Protein AF-N9EPC0-F1 (afdb_monomer)

Foldseek 3Di:
DVVVVVVVVLVVVCVVPVVPAVVLVVVQVVCVVVVNDAQCSLQVVLVVLQSVLVVCCPPVVDLLSSLVSLVSSLVSQLVSLVHPPHVLADLQAQLNCLSLLSNVDPVSLLSLLPRLGDHDHPRDDDDGPVVLLLPDDQPGSNVNSNLVSCLSVVVVVSNVNSVVSNVVPPVDHDVVSVLSNQLSVCLVVVPPVSLVVSLVVCVPPVNVVVCVVVPVDQDDDPDGSDPSVSSVSSD

Solvent-accessible surface area (backbone atoms only — not comparable to full-atom values): 12813 Å² total; per-residue (Å²): 111,70,71,60,55,54,49,54,54,49,53,56,49,48,66,65,43,65,78,41,47,67,54,48,54,48,50,52,53,53,20,57,77,67,75,58,72,47,4,46,61,32,34,60,48,17,56,48,29,44,52,51,10,51,46,33,32,76,76,66,68,29,61,68,54,20,21,52,22,19,43,54,17,40,52,29,34,60,57,6,37,77,32,72,72,16,44,30,68,51,65,40,40,56,68,73,47,38,45,28,56,64,25,74,38,69,70,52,39,52,49,62,38,64,62,85,64,84,50,38,80,89,77,55,90,76,81,54,79,83,51,46,42,78,58,50,44,98,89,44,50,42,30,51,22,50,35,50,22,22,58,71,65,67,36,60,68,62,27,51,53,38,50,51,52,36,63,73,64,35,96,70,73,55,69,71,56,51,51,52,52,52,41,53,52,21,51,75,69,68,34,61,68,57,38,51,54,51,38,58,50,51,67,34,71,72,50,34,65,68,47,48,81,80,37,102,52,87,54,83,75,99,54,47,73,38,69,59,50,46,50,63,73,73,101

Sequence (235 aa):
MMKYNLLNQFQSLEIFYEDGDKNKVNLITERLKKNQQQGAVYESLATYCIYNGFKSYIFEQNVKQLKQWFYVSSLLRVESARYPGGFSYTMSTPDEFIFPILSDSEEVIKKFANLDTVHLLWGDYEPSYEEAKFKPSKDDPRYRTHAMQAVLRHDWEDYQRIKDIANQKINKLREVVEFEFGVYDAIYHKDKDKIIDIIQTLLKPKVHKAYNKDFGEEFSGEIWSHHPVMFTKLA

Mean predicted aligned error: 9.1 Å

pLDDT: mean 75.25, std 16.08, range [37.22, 95.62]

Structure (mmCIF, N/CA/C/O backbone):
data_AF-N9EPC0-F1
#
_entry.id   AF-N9EPC0-F1
#
loop_
_atom_site.group_PDB
_atom_site.id
_atom_site.type_symbol
_atom_site.label_atom_id
_atom_site.label_alt_id
_atom_site.label_comp_id
_atom_site.label_asym_id
_atom_site.label_entity_id
_atom_site.label_seq_id
_atom_site.pdbx_PDB_ins_code
_atom_site.Cartn_x
_atom_site.Cartn_y
_atom_site.Cartn_z
_atom_site.occupancy
_atom_site.B_iso_or_equiv
_atom_site.auth_seq_id
_atom_site.auth_comp_id
_atom_site.auth_asym_id
_atom_site.auth_atom_id
_atom_site.pdbx_PDB_model_num
ATOM 1 N N . MET A 1 1 ? -10.859 -7.818 27.323 1.00 37.59 1 MET A N 1
ATOM 2 C CA . MET A 1 1 ? -9.386 -7.741 27.460 1.00 37.59 1 MET A CA 1
ATOM 3 C C . MET A 1 1 ? -8.701 -7.124 26.239 1.00 37.59 1 MET A C 1
ATOM 5 O O . MET A 1 1 ? -7.974 -6.166 26.433 1.00 37.59 1 MET A O 1
ATOM 9 N N . MET A 1 2 ? -8.971 -7.568 25.002 1.00 38.62 2 MET A N 1
ATOM 10 C CA . MET A 1 2 ? -8.326 -7.037 23.778 1.00 38.62 2 MET A CA 1
ATOM 11 C C . MET A 1 2 ? -8.569 -5.530 23.532 1.00 38.62 2 MET A C 1
ATOM 13 O O . MET A 1 2 ? -7.621 -4.790 23.297 1.00 38.62 2 MET A O 1
ATOM 17 N N . LYS A 1 3 ? -9.812 -5.051 23.718 1.00 40.44 3 LYS A N 1
ATOM 18 C CA . LYS A 1 3 ? -10.164 -3.616 23.642 1.00 40.44 3 LYS A CA 1
ATOM 19 C C . LYS A 1 3 ? -9.366 -2.729 24.608 1.00 40.44 3 LYS A C 1
ATOM 21 O O . LYS A 1 3 ? -9.020 -1.619 24.242 1.00 40.44 3 LYS A O 1
ATOM 26 N N . TYR A 1 4 ? -9.067 -3.216 25.816 1.00 38.97 4 TYR A N 1
ATOM 27 C CA . TYR A 1 4 ? -8.332 -2.450 26.834 1.00 38.97 4 TYR A CA 1
ATOM 28 C C . TYR A 1 4 ? -6.848 -2.291 26.481 1.00 38.97 4 TYR A C 1
ATOM 30 O O . TYR A 1 4 ? -6.263 -1.252 26.758 1.00 38.97 4 TYR A O 1
ATOM 38 N N . ASN A 1 5 ? -6.247 -3.302 25.847 1.00 55.59 5 ASN A N 1
ATOM 39 C CA . ASN A 1 5 ? -4.845 -3.245 25.437 1.00 55.59 5 ASN A CA 1
ATOM 40 C C . ASN A 1 5 ? -4.660 -2.321 24.222 1.00 55.59 5 ASN A C 1
ATOM 42 O O . ASN A 1 5 ? -3.784 -1.463 24.227 1.00 55.59 5 ASN A O 1
ATOM 46 N N . LEU A 1 6 ? -5.567 -2.423 23.241 1.00 50.44 6 LEU A N 1
ATOM 47 C CA . LEU A 1 6 ? -5.591 -1.533 22.079 1.00 50.44 6 LEU A CA 1
ATOM 48 C C . LEU A 1 6 ? -5.809 -0.071 22.505 1.00 50.44 6 LEU A C 1
ATOM 50 O O . LEU A 1 6 ? -5.104 0.821 22.054 1.00 50.44 6 LEU A O 1
ATOM 54 N N . LEU A 1 7 ? -6.745 0.169 23.431 1.00 52.84 7 LEU A N 1
ATOM 55 C CA . LEU A 1 7 ? -7.038 1.503 23.959 1.00 52.84 7 LEU A CA 1
ATOM 56 C C . LEU A 1 7 ? -5.814 2.139 24.636 1.00 52.84 7 LEU A C 1
ATOM 58 O O . LEU A 1 7 ? -5.501 3.290 24.356 1.00 52.84 7 LEU A O 1
ATOM 62 N N . ASN A 1 8 ? -5.095 1.383 25.471 1.00 56.50 8 ASN A N 1
ATOM 63 C CA . ASN A 1 8 ? -3.884 1.870 26.134 1.00 56.50 8 ASN A CA 1
ATOM 64 C C . ASN A 1 8 ? -2.751 2.157 25.133 1.00 56.50 8 ASN A C 1
ATOM 66 O O . ASN A 1 8 ? -2.028 3.140 25.289 1.00 56.50 8 ASN A O 1
ATOM 70 N N . GLN A 1 9 ? -2.612 1.333 24.089 1.00 56.81 9 GLN A N 1
ATOM 71 C CA . GLN A 1 9 ? -1.663 1.582 23.000 1.00 56.81 9 GLN A CA 1
ATOM 72 C C . GLN A 1 9 ? -2.014 2.877 22.256 1.00 56.81 9 GLN A C 1
ATOM 74 O O . GLN A 1 9 ? -1.150 3.739 22.105 1.00 56.81 9 GLN A O 1
ATOM 79 N N . PHE A 1 10 ? -3.283 3.078 21.886 1.00 57.59 10 PHE A N 1
ATOM 80 C CA . PHE A 1 10 ? -3.735 4.305 21.225 1.00 57.59 10 PHE A CA 1
ATOM 81 C C . PHE A 1 10 ? -3.555 5.551 22.097 1.00 57.59 10 PHE A C 1
ATOM 83 O O . PHE A 1 10 ? -3.064 6.551 21.592 1.00 57.59 10 PHE A O 1
ATOM 90 N N . GLN A 1 11 ? -3.859 5.485 23.395 1.00 61.34 11 GLN A N 1
ATOM 91 C CA . GLN A 1 11 ? -3.648 6.608 24.318 1.00 61.34 11 GLN A CA 1
ATOM 92 C C . GLN A 1 11 ? -2.166 6.984 24.449 1.00 61.34 11 GLN A C 1
ATOM 94 O O . GLN A 1 11 ? -1.823 8.162 24.493 1.00 61.34 11 GLN A O 1
ATOM 99 N N . SER A 1 12 ? -1.267 5.995 24.473 1.00 59.75 12 SER A N 1
ATOM 100 C CA . SER A 1 12 ? 0.176 6.262 24.514 1.00 59.75 12 SER A CA 1
ATOM 101 C C . SER A 1 12 ? 0.696 6.914 23.226 1.00 59.75 12 SER A C 1
ATOM 103 O O . SER A 1 12 ? 1.563 7.785 23.280 1.00 59.75 12 SER A O 1
ATOM 105 N N . LEU A 1 13 ? 0.129 6.536 22.076 1.00 55.75 13 LEU A N 1
ATOM 106 C CA . LEU A 1 13 ? 0.452 7.119 20.775 1.00 55.75 13 LEU A CA 1
ATOM 107 C C . LEU A 1 13 ? -0.149 8.525 20.629 1.00 55.75 13 LEU A C 1
ATOM 109 O O . LEU A 1 13 ? 0.523 9.419 20.132 1.00 55.75 13 LEU A O 1
ATOM 113 N N . GLU A 1 14 ? -1.375 8.746 21.105 1.00 55.69 14 GLU A N 1
ATOM 114 C CA . GLU A 1 14 ? -2.051 10.049 21.110 1.00 55.69 14 GLU A CA 1
ATOM 115 C C . GLU A 1 14 ? -1.217 11.101 21.849 1.00 55.69 14 GLU A C 1
ATOM 117 O O . GLU A 1 14 ? -0.908 12.144 21.278 1.00 55.69 14 GLU A O 1
ATOM 122 N N . ILE A 1 15 ? -0.738 10.772 23.054 1.00 58.97 15 ILE A N 1
ATOM 123 C CA . ILE A 1 15 ? 0.153 11.644 23.835 1.00 58.97 15 ILE A CA 1
ATOM 124 C C . ILE A 1 15 ? 1.470 11.910 23.092 1.00 58.97 15 ILE A C 1
ATOM 126 O O . ILE A 1 15 ? 1.976 13.028 23.102 1.00 58.97 15 ILE A O 1
ATOM 130 N N . PHE A 1 16 ? 2.041 10.895 22.438 1.00 57.34 16 PHE A N 1
ATOM 131 C CA . PHE A 1 16 ? 3.303 11.045 21.712 1.00 57.34 16 PHE A CA 1
ATOM 132 C C . PHE A 1 16 ? 3.174 11.936 20.468 1.00 57.34 16 PHE A C 1
ATOM 134 O O . PHE A 1 16 ? 4.129 12.625 20.101 1.00 57.34 16 PHE A O 1
ATOM 141 N N . TYR A 1 17 ? 2.018 11.917 19.802 1.00 59.84 17 TYR A N 1
ATOM 142 C CA . TYR A 1 17 ? 1.849 12.587 18.520 1.00 59.84 17 TYR A CA 1
ATOM 143 C C . TYR A 1 17 ? 1.090 13.926 18.565 1.00 59.84 17 TYR A C 1
ATOM 145 O O . TYR A 1 17 ? 1.425 14.775 17.743 1.00 59.84 17 TYR A O 1
ATOM 153 N N . GLU A 1 18 ? 0.167 14.181 19.507 1.00 61.56 18 GLU A N 1
ATOM 154 C CA . GLU A 1 18 ? -0.577 15.463 19.576 1.00 61.56 18 GLU A CA 1
ATOM 155 C C . GLU A 1 18 ? 0.346 16.687 19.755 1.00 61.56 18 GLU A C 1
ATOM 157 O O . GLU A 1 18 ? 0.167 17.710 19.089 1.00 61.56 18 GLU A O 1
ATOM 162 N N . ASP A 1 19 ? 1.406 16.579 20.564 1.00 56.28 19 ASP A N 1
ATOM 163 C CA . ASP A 1 19 ? 2.419 17.643 20.706 1.00 56.28 19 ASP A CA 1
ATOM 164 C C . ASP A 1 19 ? 3.336 17.769 19.467 1.00 56.28 19 ASP A C 1
ATOM 166 O O . ASP A 1 19 ? 4.058 18.758 19.277 1.00 56.28 19 ASP A O 1
ATOM 170 N N . GLY A 1 20 ? 3.319 16.767 18.587 1.00 61.34 20 GLY A N 1
ATOM 171 C CA . GLY A 1 20 ? 4.165 16.673 17.405 1.00 61.34 20 GLY A CA 1
ATOM 172 C C . GLY A 1 20 ? 3.620 17.400 16.176 1.00 61.34 20 GLY A C 1
ATOM 173 O O . GLY A 1 20 ? 4.411 17.817 15.332 1.00 61.34 20 GLY A O 1
ATOM 174 N N . ASP A 1 21 ? 2.308 17.595 16.044 1.00 68.38 21 ASP A N 1
ATOM 175 C CA . ASP A 1 21 ? 1.707 17.935 14.743 1.00 68.38 21 ASP A CA 1
ATOM 176 C C . ASP A 1 21 ? 1.951 19.358 14.309 1.00 68.38 21 ASP A C 1
ATOM 178 O O . ASP A 1 21 ? 2.418 19.610 13.198 1.00 68.38 21 ASP A O 1
ATOM 182 N N . LYS A 1 22 ? 1.674 20.309 15.202 1.00 70.56 22 LYS A N 1
ATOM 183 C CA . LYS A 1 22 ? 1.919 21.720 14.916 1.00 70.56 22 LYS A CA 1
ATOM 184 C C . LYS A 1 22 ? 3.404 21.942 14.647 1.00 70.56 22 LYS A C 1
ATOM 186 O O . LYS A 1 22 ? 3.759 22.677 13.731 1.00 70.56 22 LYS A O 1
ATOM 191 N N . ASN A 1 23 ? 4.263 21.239 15.383 1.00 76.31 23 ASN A N 1
ATOM 192 C CA . ASN A 1 23 ? 5.708 21.273 15.197 1.00 76.31 23 ASN A CA 1
ATOM 193 C C . ASN A 1 23 ? 6.130 20.672 13.847 1.00 76.31 23 ASN A C 1
ATOM 195 O O . ASN A 1 23 ? 6.933 21.283 13.146 1.00 76.31 23 ASN A O 1
ATOM 199 N N . LYS A 1 24 ? 5.551 19.541 13.422 1.00 73.88 24 LYS A N 1
ATOM 200 C CA . LYS A 1 24 ? 5.812 18.916 12.113 1.00 73.88 24 LYS A CA 1
ATOM 201 C C . LYS A 1 24 ? 5.289 19.757 10.949 1.00 73.88 24 LYS A C 1
ATOM 203 O O . LYS A 1 24 ? 6.019 19.966 9.986 1.00 73.88 24 LYS A O 1
ATOM 208 N N . VAL A 1 25 ? 4.067 20.284 11.032 1.00 76.62 25 VAL A N 1
ATOM 209 C CA . VAL A 1 25 ? 3.484 21.163 10.003 1.00 76.62 25 VAL A CA 1
ATOM 210 C C . VAL A 1 25 ? 4.296 22.451 9.875 1.00 76.62 25 VAL A C 1
ATOM 212 O O . VAL A 1 25 ? 4.615 22.869 8.757 1.00 76.62 25 VAL A O 1
ATOM 215 N N . ASN A 1 26 ? 4.697 23.052 11.000 1.00 80.31 26 ASN A N 1
ATOM 216 C CA . ASN A 1 26 ? 5.596 24.203 11.000 1.00 80.31 26 ASN A CA 1
ATOM 217 C C . ASN A 1 26 ? 6.945 23.842 10.376 1.00 80.31 26 ASN A C 1
ATOM 219 O O . ASN A 1 26 ? 7.416 24.569 9.508 1.00 80.31 26 ASN A O 1
ATOM 223 N N . LEU A 1 27 ? 7.528 22.697 10.739 1.00 80.31 27 LEU A N 1
ATOM 224 C CA . LEU A 1 27 ? 8.801 22.231 10.194 1.00 80.31 27 LEU A CA 1
ATOM 225 C C . LEU A 1 27 ? 8.738 22.011 8.675 1.00 80.31 27 LEU A C 1
ATOM 227 O O . LEU A 1 27 ? 9.641 22.452 7.966 1.00 80.31 27 LEU A O 1
ATOM 231 N N . ILE A 1 28 ? 7.677 21.378 8.161 1.00 79.31 28 ILE A N 1
ATOM 232 C CA . ILE A 1 28 ? 7.442 21.230 6.715 1.00 79.31 28 ILE A CA 1
ATOM 233 C C . ILE A 1 28 ? 7.333 22.610 6.067 1.00 79.31 28 ILE A C 1
ATOM 235 O O . ILE A 1 28 ? 8.023 22.886 5.089 1.00 79.31 28 ILE A O 1
ATOM 239 N N . THR A 1 29 ? 6.524 23.503 6.636 1.00 78.81 29 THR A N 1
ATOM 240 C CA . THR A 1 29 ? 6.309 24.856 6.104 1.00 78.81 29 THR A CA 1
ATOM 241 C C . THR A 1 29 ? 7.604 25.670 6.062 1.00 78.81 29 THR A C 1
ATOM 243 O O . THR A 1 29 ? 7.901 26.331 5.067 1.00 78.81 29 THR A O 1
ATOM 246 N N . GLU A 1 30 ? 8.403 25.629 7.127 1.00 83.38 30 GLU A N 1
ATOM 247 C CA . GLU A 1 30 ? 9.697 26.305 7.200 1.00 83.38 30 GLU A CA 1
ATOM 248 C C . GLU A 1 30 ? 10.701 25.734 6.201 1.00 83.38 30 GLU A C 1
ATOM 250 O O . GLU A 1 30 ? 11.396 26.493 5.524 1.00 83.38 30 GLU A O 1
ATOM 255 N N . ARG A 1 31 ? 10.765 24.406 6.077 1.00 79.31 31 ARG A N 1
ATOM 256 C CA . ARG A 1 31 ? 11.643 23.733 5.116 1.00 79.31 31 ARG A CA 1
ATOM 257 C C . ARG A 1 31 ? 11.233 24.006 3.678 1.00 79.31 31 ARG A C 1
ATOM 259 O O . ARG A 1 31 ? 12.111 24.237 2.857 1.00 79.31 31 ARG A O 1
ATOM 266 N N . LEU A 1 32 ? 9.936 24.058 3.378 1.00 77.94 32 LEU A N 1
ATOM 267 C CA . LEU A 1 32 ? 9.424 24.479 2.072 1.00 77.94 32 LEU A CA 1
ATOM 268 C C . LEU A 1 32 ? 9.880 25.904 1.737 1.00 77.94 32 LEU A C 1
ATOM 270 O O . LEU A 1 32 ? 10.437 26.128 0.667 1.00 77.94 32 LEU A O 1
ATOM 274 N N . LYS A 1 33 ? 9.737 26.854 2.674 1.00 78.94 33 LYS A N 1
ATOM 275 C CA . LYS A 1 33 ? 10.203 28.244 2.497 1.00 78.94 33 LYS A CA 1
ATOM 276 C C . LYS A 1 33 ? 11.711 28.346 2.251 1.00 78.94 33 LYS A C 1
ATOM 278 O O . LYS A 1 33 ? 12.151 29.243 1.540 1.00 78.94 33 LYS A O 1
ATOM 283 N N . LYS A 1 34 ? 12.496 27.451 2.855 1.00 84.25 34 LYS A N 1
ATOM 284 C CA . LYS A 1 34 ? 13.963 27.404 2.739 1.00 84.25 34 LYS A CA 1
ATOM 285 C C . LYS A 1 34 ? 14.463 26.503 1.603 1.00 84.25 34 LYS A C 1
ATOM 287 O O . LYS A 1 34 ? 15.671 26.412 1.420 1.00 84.25 34 LYS A O 1
ATOM 292 N N . ASN A 1 35 ? 13.569 25.833 0.869 1.00 78.12 35 ASN A N 1
ATOM 293 C CA . ASN A 1 35 ? 13.902 24.789 -0.105 1.00 78.12 35 ASN A CA 1
ATOM 294 C C . ASN A 1 35 ? 14.800 23.665 0.474 1.00 78.12 35 ASN A C 1
ATOM 296 O O . ASN A 1 35 ? 15.793 23.262 -0.125 1.00 78.12 35 ASN A O 1
ATOM 300 N N . GLN A 1 36 ? 14.473 23.208 1.689 1.00 84.44 36 GLN A N 1
ATOM 301 C CA . GLN A 1 36 ? 15.190 22.192 2.482 1.00 84.44 36 GLN A CA 1
ATOM 302 C C . GLN A 1 36 ? 14.278 21.008 2.851 1.00 84.44 36 GLN A C 1
ATOM 304 O O . GLN A 1 36 ? 14.243 20.534 3.997 1.00 84.44 36 GLN A O 1
ATOM 309 N N . GLN A 1 37 ? 13.470 20.573 1.890 1.00 82.00 37 GLN A N 1
ATOM 310 C CA . GLN A 1 37 ? 12.514 19.485 2.046 1.00 82.00 37 GLN A CA 1
ATOM 311 C C . GLN A 1 37 ? 13.244 18.178 2.381 1.00 82.00 37 GLN A C 1
ATOM 313 O O . GLN A 1 37 ? 14.318 17.889 1.860 1.00 82.00 37 GLN A O 1
ATOM 318 N N . GLN A 1 38 ? 12.656 17.386 3.275 1.00 80.25 38 GLN A N 1
ATOM 319 C CA . GLN A 1 38 ? 13.214 16.111 3.710 1.00 80.25 38 GLN A CA 1
ATOM 320 C C . GLN A 1 38 ? 12.082 15.105 3.819 1.00 80.25 38 GLN A C 1
ATOM 322 O O . GLN A 1 38 ? 11.115 15.347 4.545 1.00 80.25 38 GLN A O 1
ATOM 327 N N . GLY A 1 39 ? 12.217 13.981 3.120 1.00 79.44 39 GLY A N 1
ATOM 328 C CA . GLY A 1 39 ? 11.146 13.000 3.007 1.00 79.44 39 GLY A CA 1
ATOM 329 C C . GLY A 1 39 ? 10.702 12.458 4.370 1.00 79.44 39 GLY A C 1
ATOM 330 O O . GLY A 1 39 ? 9.509 12.403 4.643 1.00 79.44 39 GLY A O 1
ATOM 331 N N . ALA A 1 40 ? 11.647 12.190 5.281 1.00 79.75 40 ALA A N 1
ATOM 332 C CA . ALA A 1 40 ? 11.363 11.677 6.627 1.00 79.75 40 ALA A CA 1
ATOM 333 C C . ALA A 1 40 ? 10.338 12.516 7.413 1.00 79.75 40 ALA A C 1
ATOM 335 O O . ALA A 1 40 ? 9.584 11.985 8.227 1.00 79.75 40 ALA A O 1
ATOM 336 N N . VAL A 1 41 ? 10.299 13.834 7.181 1.00 81.69 41 VAL A N 1
ATOM 337 C CA . VAL A 1 41 ? 9.351 14.727 7.861 1.00 81.69 41 VAL A CA 1
ATOM 338 C C . VAL A 1 41 ? 7.932 14.516 7.326 1.00 81.69 41 VAL A C 1
ATOM 340 O O . VAL A 1 41 ? 6.988 14.457 8.114 1.00 81.69 41 VAL A O 1
ATOM 343 N N . TYR A 1 42 ? 7.786 14.355 6.008 1.00 84.25 42 TYR A N 1
ATOM 344 C CA . TYR A 1 42 ? 6.508 14.020 5.377 1.00 84.25 42 TYR A CA 1
ATOM 345 C C . TYR A 1 42 ? 6.034 12.626 5.792 1.00 84.25 42 TYR A C 1
ATOM 347 O O . TYR A 1 42 ? 4.871 12.481 6.155 1.00 84.25 42 TYR A O 1
ATOM 355 N N . GLU A 1 43 ? 6.931 11.633 5.826 1.00 82.75 43 GLU A N 1
ATOM 356 C CA . GLU A 1 43 ? 6.600 10.273 6.276 1.00 82.75 43 GLU A CA 1
ATOM 357 C C . GLU A 1 43 ? 6.097 10.270 7.723 1.00 82.75 43 GLU A C 1
ATOM 359 O O . GLU A 1 43 ? 5.037 9.731 8.024 1.00 82.75 43 GLU A O 1
ATOM 364 N N . SER A 1 44 ? 6.798 10.971 8.620 1.00 81.88 44 SER A N 1
ATOM 365 C CA . SER A 1 44 ? 6.401 11.072 10.027 1.00 81.88 44 SER A CA 1
ATOM 366 C C . SER A 1 44 ? 5.031 11.732 10.227 1.00 81.88 44 SER A C 1
ATOM 368 O O . SER A 1 44 ? 4.340 11.442 11.211 1.00 81.88 44 SER A O 1
ATOM 370 N N . LEU A 1 45 ? 4.636 12.644 9.332 1.00 84.94 45 LEU A N 1
ATOM 371 C CA . LEU A 1 45 ? 3.300 13.236 9.335 1.00 84.94 45 LEU A CA 1
ATOM 372 C C . LEU A 1 45 ? 2.263 12.296 8.704 1.00 84.94 45 LEU A C 1
ATOM 374 O O . LEU A 1 45 ? 1.139 12.217 9.190 1.00 84.94 45 LEU A O 1
ATOM 378 N N . ALA A 1 46 ? 2.636 11.540 7.671 1.00 87.25 46 ALA A N 1
ATOM 379 C CA . ALA A 1 46 ? 1.764 10.559 7.036 1.00 87.25 46 ALA A CA 1
ATOM 380 C C . ALA A 1 46 ? 1.359 9.435 8.000 1.00 87.25 46 ALA A C 1
ATOM 382 O O . ALA A 1 46 ? 0.172 9.107 8.092 1.00 87.25 46 ALA A O 1
ATOM 383 N N . THR A 1 47 ? 2.318 8.894 8.759 1.00 82.88 47 THR A N 1
ATOM 384 C CA . THR A 1 47 ? 2.062 7.915 9.826 1.00 82.88 47 THR A CA 1
ATOM 385 C C . THR A 1 47 ? 1.098 8.478 10.866 1.00 82.88 47 THR A C 1
ATOM 387 O O . THR A 1 47 ? 0.174 7.802 11.306 1.00 82.88 47 THR A O 1
ATOM 390 N N . TYR A 1 48 ? 1.261 9.751 11.225 1.00 83.38 48 TYR A N 1
ATOM 391 C CA . TYR A 1 48 ? 0.344 10.403 12.149 1.00 83.38 48 TYR A CA 1
ATOM 392 C C . TYR A 1 48 ? -1.082 10.515 11.590 1.00 83.38 48 TYR A C 1
ATOM 394 O O . TYR A 1 48 ? -2.047 10.188 12.279 1.00 83.38 48 TYR A O 1
ATOM 402 N N . CYS A 1 49 ? -1.231 10.915 10.325 1.00 87.31 49 CYS A N 1
ATOM 403 C CA . CYS A 1 49 ? -2.539 10.951 9.677 1.00 87.31 49 CYS A CA 1
ATOM 404 C C . CYS A 1 49 ? -3.227 9.578 9.706 1.00 87.31 49 CYS A C 1
ATOM 406 O O . CYS A 1 49 ? -4.421 9.522 9.981 1.00 87.31 49 CYS A O 1
ATOM 408 N N . ILE A 1 50 ? -2.495 8.478 9.503 1.00 85.94 50 ILE A N 1
ATOM 409 C CA . ILE A 1 50 ? -3.040 7.113 9.630 1.00 85.94 50 ILE A CA 1
ATOM 410 C C . ILE A 1 50 ? -3.609 6.878 11.037 1.00 85.94 50 ILE A C 1
ATOM 412 O O . ILE A 1 50 ? -4.758 6.449 11.165 1.00 85.94 50 ILE A O 1
ATOM 416 N N . TYR A 1 51 ? -2.862 7.234 12.089 1.00 81.25 51 TYR A N 1
ATOM 417 C CA . TYR A 1 51 ? -3.3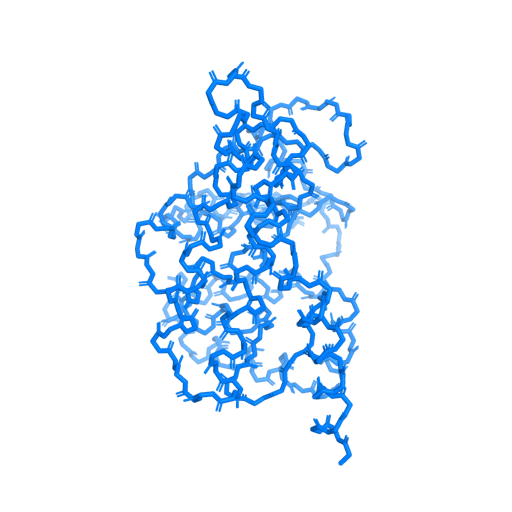42 7.120 13.470 1.00 81.25 51 TYR A CA 1
ATOM 418 C C . TYR A 1 51 ? -4.602 7.947 13.731 1.00 81.25 51 TYR A C 1
ATOM 420 O O . TYR A 1 51 ? -5.544 7.438 14.339 1.00 81.25 51 TYR A O 1
ATOM 428 N N . ASN A 1 52 ? -4.668 9.180 13.229 1.00 83.69 52 ASN A N 1
ATOM 429 C CA . ASN A 1 52 ? -5.879 9.996 13.324 1.00 83.69 52 ASN A CA 1
ATOM 430 C C . ASN A 1 52 ? -7.064 9.392 12.577 1.00 83.69 52 ASN A C 1
ATOM 432 O O . ASN A 1 52 ? -8.193 9.461 13.062 1.00 83.69 52 ASN A O 1
ATOM 436 N N . GLY A 1 53 ? -6.811 8.763 11.430 1.00 86.00 53 GLY A N 1
ATOM 437 C CA . GLY A 1 53 ? -7.813 7.977 10.726 1.00 86.00 53 GLY A CA 1
ATOM 438 C C . GLY A 1 53 ? -8.436 6.938 11.648 1.00 86.00 53 GLY A C 1
ATOM 439 O O . GLY A 1 53 ? -9.654 6.918 11.842 1.00 86.00 53 GLY A O 1
ATOM 440 N N . PHE A 1 54 ? -7.592 6.119 12.273 1.00 81.62 54 PHE A N 1
ATOM 441 C CA . PHE A 1 54 ? -8.047 5.091 13.201 1.00 81.62 54 PHE A CA 1
ATOM 442 C C . PHE A 1 54 ? -8.711 5.662 14.454 1.00 81.62 54 PHE A C 1
ATOM 444 O O . PHE A 1 54 ? -9.727 5.116 14.879 1.00 81.62 54 PHE A O 1
ATOM 451 N N . LYS A 1 55 ? -8.216 6.774 15.010 1.00 80.56 55 LYS A N 1
ATOM 452 C CA . LYS A 1 55 ? -8.851 7.484 16.133 1.00 80.56 55 LYS A CA 1
ATOM 453 C C . LYS A 1 55 ? -10.293 7.864 15.781 1.00 80.56 55 LYS A C 1
ATOM 455 O O . LYS A 1 55 ? -11.217 7.486 16.503 1.00 80.56 55 LYS A O 1
ATOM 460 N N . SER A 1 56 ? -10.498 8.513 14.633 1.00 83.31 56 SER A N 1
ATOM 461 C CA . SER A 1 56 ? -11.834 8.886 14.156 1.00 83.31 56 SER A CA 1
ATOM 462 C C . SER A 1 56 ? -12.746 7.680 13.939 1.00 83.31 56 SER A C 1
ATOM 464 O O . SER A 1 56 ? -13.940 7.744 14.218 1.00 83.31 56 SER A O 1
ATOM 466 N N . TYR A 1 57 ? -12.218 6.540 13.499 1.00 83.31 57 TYR A N 1
ATOM 467 C CA . TYR A 1 57 ? -13.039 5.335 13.420 1.00 83.31 57 TYR A CA 1
ATOM 468 C C . TYR A 1 57 ? -13.365 4.741 14.798 1.00 83.31 57 TYR A C 1
ATOM 470 O O . TYR A 1 57 ? -14.528 4.511 15.112 1.00 83.31 57 TYR A O 1
ATOM 478 N N . ILE A 1 58 ? -12.362 4.487 15.638 1.00 77.44 58 ILE A N 1
ATOM 479 C CA . ILE A 1 58 ? -12.537 3.749 16.896 1.00 77.44 58 ILE A CA 1
ATOM 480 C C . ILE A 1 58 ? -13.411 4.535 17.876 1.00 77.44 58 ILE A C 1
ATOM 482 O O . ILE A 1 58 ? -14.326 3.965 18.478 1.00 77.44 58 ILE A O 1
ATOM 486 N N . PHE A 1 59 ? -13.144 5.832 18.032 1.00 78.75 59 PHE A N 1
ATOM 487 C CA . PHE A 1 59 ? -13.796 6.662 19.043 1.00 78.75 59 PHE A CA 1
ATOM 488 C C . PHE A 1 59 ? -15.039 7.376 18.523 1.00 78.75 59 PHE A C 1
ATOM 490 O O . PHE A 1 59 ? -16.012 7.512 19.259 1.00 78.75 59 PHE A O 1
ATOM 497 N N . GLU A 1 60 ? -15.025 7.804 17.261 1.00 83.69 60 GLU A N 1
ATOM 498 C CA . GLU A 1 60 ? -16.090 8.637 16.688 1.00 83.69 60 GLU A CA 1
ATOM 499 C C . GLU A 1 60 ? -16.980 7.847 15.717 1.00 83.69 60 GLU A C 1
ATOM 501 O O . GLU A 1 60 ? -17.996 8.367 15.261 1.00 83.69 60 GLU A O 1
ATOM 506 N N . GLN A 1 61 ? -16.620 6.593 15.399 1.00 83.81 61 GLN A N 1
ATOM 507 C CA . GLN A 1 61 ? -17.307 5.746 14.412 1.00 83.81 61 GLN A CA 1
ATOM 508 C C . GLN A 1 61 ? -17.426 6.430 13.037 1.00 83.81 61 GLN A C 1
ATOM 510 O O . GLN A 1 61 ? -18.352 6.181 12.263 1.00 83.81 61 GLN A O 1
ATOM 515 N N . ASN A 1 62 ? -16.467 7.306 12.709 1.00 85.38 62 ASN A N 1
ATOM 516 C CA . ASN A 1 62 ? -16.513 8.159 11.529 1.00 85.38 62 ASN A CA 1
ATOM 517 C C . ASN A 1 62 ? -15.655 7.604 10.384 1.00 85.38 62 ASN A C 1
ATOM 519 O O . ASN A 1 62 ? -14.503 7.991 10.170 1.00 85.38 62 ASN A O 1
ATOM 523 N N . VAL A 1 63 ? -16.257 6.719 9.588 1.00 86.88 63 VAL A N 1
ATOM 524 C CA . VAL A 1 63 ? -15.613 6.106 8.412 1.00 86.88 63 VAL A CA 1
ATOM 525 C C . VAL A 1 63 ? -15.237 7.141 7.345 1.00 86.88 63 VAL A C 1
ATOM 527 O O . VAL A 1 63 ? -14.227 6.987 6.661 1.00 86.88 63 VAL A O 1
ATOM 530 N N . LYS A 1 64 ? -16.017 8.217 7.178 1.00 90.19 64 LYS A N 1
ATOM 531 C CA . LYS A 1 64 ? -15.704 9.254 6.180 1.00 90.19 64 LYS A CA 1
ATOM 532 C C . LYS A 1 64 ? -14.401 9.974 6.534 1.00 90.19 64 LYS A C 1
ATOM 534 O O . LYS A 1 64 ? -13.563 10.193 5.662 1.00 90.19 64 LYS A O 1
ATOM 539 N N . GLN A 1 65 ? -14.229 10.306 7.809 1.00 88.44 65 GLN A N 1
ATOM 540 C CA . GLN A 1 65 ? -13.029 10.971 8.304 1.00 88.44 65 GLN A CA 1
ATOM 541 C C . GLN A 1 65 ? -11.811 10.042 8.290 1.00 88.44 65 GLN A C 1
ATOM 543 O O . GLN A 1 65 ? -10.739 10.478 7.883 1.00 88.44 65 GLN A O 1
ATOM 548 N N . LEU A 1 66 ? -11.984 8.752 8.604 1.00 88.50 66 LEU A N 1
ATOM 549 C CA . LEU A 1 66 ? -10.956 7.722 8.399 1.00 88.50 66 LEU A CA 1
ATOM 550 C C . LEU A 1 66 ? -10.396 7.750 6.966 1.00 88.50 66 LEU A C 1
ATOM 552 O O . LEU A 1 66 ? -9.188 7.873 6.773 1.00 88.50 66 LEU A O 1
ATOM 556 N N . LYS A 1 67 ? -11.271 7.696 5.953 1.00 90.19 67 LYS A N 1
ATOM 557 C CA . LYS A 1 67 ? -10.855 7.718 4.539 1.00 90.19 67 LYS A CA 1
ATOM 558 C C . LYS A 1 67 ? -10.157 9.020 4.155 1.00 90.19 67 LYS A C 1
ATOM 560 O O . LYS A 1 67 ? -9.169 8.996 3.427 1.00 90.19 67 LYS A O 1
ATOM 565 N N . GLN A 1 68 ? -10.639 10.153 4.667 1.00 92.50 68 GLN A N 1
ATOM 566 C CA . GLN A 1 68 ? -10.001 11.450 4.440 1.00 92.50 68 GLN A CA 1
ATOM 567 C C . GLN A 1 68 ? -8.584 11.490 5.025 1.00 92.50 68 GLN A C 1
ATOM 569 O O . GLN A 1 68 ? -7.669 12.013 4.392 1.00 92.50 68 GLN A O 1
ATOM 574 N N . TRP A 1 69 ? -8.376 10.900 6.198 1.00 92.81 69 TRP A N 1
ATOM 575 C CA . TRP A 1 69 ? -7.051 10.784 6.791 1.00 92.81 69 TRP A CA 1
ATOM 576 C C . TRP A 1 69 ? -6.122 9.860 5.997 1.00 92.81 69 TRP A C 1
ATOM 578 O O . TRP A 1 69 ? -4.961 10.212 5.784 1.00 92.81 69 TRP A O 1
ATOM 588 N N . PHE A 1 70 ? -6.629 8.738 5.479 1.00 91.56 70 PHE A N 1
ATOM 589 C CA . PHE A 1 70 ? -5.875 7.878 4.560 1.00 91.56 70 PHE A CA 1
ATOM 590 C C . PHE A 1 70 ? -5.508 8.591 3.255 1.00 91.56 70 PHE A C 1
ATOM 592 O O . PHE A 1 70 ? -4.380 8.454 2.783 1.00 91.56 70 PHE A O 1
ATOM 599 N N . TYR A 1 71 ? -6.406 9.414 2.711 1.00 93.75 71 TYR A N 1
ATOM 600 C CA . TYR A 1 71 ? -6.120 10.274 1.561 1.00 93.75 71 TYR A CA 1
ATOM 601 C C . TYR A 1 71 ? -4.967 11.248 1.853 1.00 93.75 71 TYR A C 1
ATOM 603 O O . TYR A 1 71 ? -3.993 11.291 1.101 1.00 93.75 71 TYR A O 1
ATOM 611 N N . VAL A 1 72 ? -5.033 11.991 2.967 1.00 91.94 72 VAL A N 1
ATOM 612 C CA . VAL A 1 72 ? -3.984 12.955 3.350 1.00 91.94 72 VAL A CA 1
ATOM 613 C C . VAL A 1 72 ? -2.648 12.252 3.588 1.00 91.94 72 VAL A C 1
ATOM 615 O O . VAL A 1 72 ? -1.624 12.702 3.075 1.00 91.94 72 VAL A O 1
ATOM 618 N N . SER A 1 73 ? -2.657 11.130 4.311 1.00 91.19 73 SER A N 1
ATOM 619 C CA . SER A 1 73 ? -1.4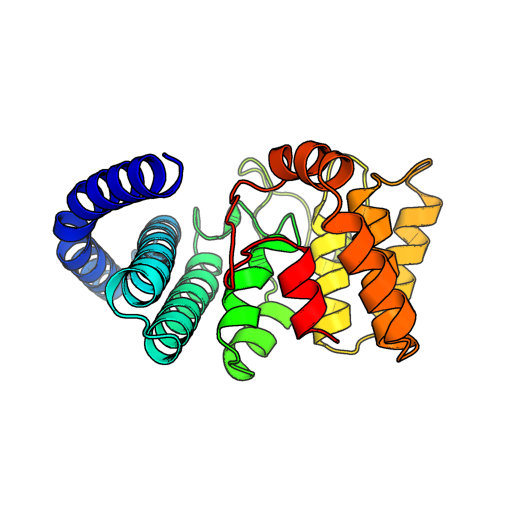59 10.314 4.531 1.00 91.19 73 SER A CA 1
ATOM 620 C C . SER A 1 73 ? -0.818 9.885 3.211 1.00 91.19 73 SER A C 1
ATOM 622 O O . SER A 1 73 ? 0.381 10.061 3.000 1.00 91.19 73 SER A O 1
ATOM 624 N N . SER A 1 74 ? -1.633 9.407 2.273 1.00 90.81 74 SER A N 1
ATOM 625 C CA . SER A 1 74 ? -1.155 8.948 0.973 1.00 90.81 74 SER A CA 1
ATOM 626 C C . SER A 1 74 ? -0.555 10.085 0.138 1.00 90.81 74 SER A C 1
ATOM 628 O O . SER A 1 74 ? 0.480 9.895 -0.497 1.00 90.81 74 SER A O 1
ATOM 630 N N . LEU A 1 75 ? -1.135 11.291 0.170 1.00 91.00 75 LEU A N 1
ATOM 631 C CA . LEU A 1 75 ? -0.537 12.467 -0.478 1.00 91.00 75 LEU A CA 1
ATOM 632 C C . LEU A 1 75 ? 0.820 12.841 0.128 1.00 91.00 75 LEU A C 1
ATOM 634 O O . LEU A 1 75 ? 1.758 13.151 -0.606 1.00 91.00 75 LEU A O 1
ATOM 638 N N . LEU A 1 76 ? 0.934 12.797 1.457 1.00 88.25 76 LEU A N 1
ATOM 639 C CA . LEU A 1 76 ? 2.195 13.054 2.151 1.00 88.25 76 LEU A CA 1
ATOM 640 C C . LEU A 1 76 ? 3.257 12.018 1.773 1.00 88.25 76 LEU A C 1
ATOM 642 O O . LEU A 1 76 ? 4.405 12.395 1.562 1.00 88.25 76 LEU A O 1
ATOM 646 N N . ARG A 1 77 ? 2.881 10.744 1.618 1.00 87.12 77 ARG A N 1
ATOM 647 C CA . ARG A 1 77 ? 3.778 9.671 1.156 1.00 87.12 77 ARG A CA 1
ATOM 648 C C . ARG A 1 77 ? 4.234 9.858 -0.289 1.00 87.12 77 ARG A C 1
ATOM 650 O O . ARG A 1 77 ? 5.424 9.735 -0.563 1.00 87.12 77 ARG A O 1
ATOM 657 N N . VAL A 1 78 ? 3.330 10.252 -1.190 1.00 84.94 78 VAL A N 1
ATOM 658 C CA . VAL A 1 78 ? 3.686 10.631 -2.572 1.00 84.94 78 VAL A CA 1
ATOM 659 C C . VAL A 1 78 ? 4.725 11.753 -2.582 1.00 84.94 78 VAL A C 1
ATOM 661 O O . VAL A 1 78 ? 5.702 11.681 -3.322 1.00 84.94 78 VAL A O 1
ATOM 664 N N . GLU A 1 79 ? 4.542 12.782 -1.754 1.00 83.94 79 GLU A N 1
ATOM 665 C CA . GLU A 1 79 ? 5.487 13.901 -1.685 1.00 83.94 79 GLU A CA 1
ATOM 666 C C . GLU A 1 79 ? 6.807 13.497 -1.008 1.00 83.94 79 GLU A C 1
ATOM 668 O O . GLU A 1 79 ? 7.887 13.838 -1.488 1.00 83.94 79 GLU A O 1
ATOM 673 N N . SER A 1 80 ? 6.733 12.699 0.060 1.00 82.62 80 SER A N 1
ATOM 674 C CA . SER A 1 80 ? 7.872 12.110 0.774 1.00 82.62 80 SER A CA 1
ATOM 675 C C . SER A 1 80 ? 8.815 11.371 -0.176 1.00 82.62 80 SER A C 1
ATOM 677 O O . SER A 1 80 ? 10.037 11.508 -0.090 1.00 82.62 80 SER A O 1
ATOM 679 N N . ALA A 1 81 ? 8.246 10.642 -1.134 1.00 77.81 81 ALA A N 1
ATOM 680 C CA . ALA A 1 81 ? 8.965 9.839 -2.110 1.00 77.81 81 ALA A CA 1
ATOM 681 C C . ALA A 1 81 ? 9.833 10.657 -3.092 1.00 77.81 81 ALA A C 1
ATOM 683 O O . ALA A 1 81 ? 10.725 10.106 -3.735 1.00 77.81 81 ALA A O 1
ATOM 684 N N . ARG A 1 82 ? 9.626 11.978 -3.180 1.00 76.75 82 ARG A N 1
ATOM 685 C CA . ARG A 1 82 ? 10.396 12.889 -4.048 1.00 76.75 82 ARG A CA 1
ATOM 686 C C . ARG A 1 82 ? 11.721 13.338 -3.430 1.00 76.75 82 ARG A C 1
ATOM 688 O O . ARG A 1 82 ? 12.519 13.978 -4.113 1.00 76.75 82 ARG A O 1
ATOM 695 N N . TYR A 1 83 ? 11.956 13.040 -2.151 1.00 75.06 83 TYR A N 1
ATOM 696 C CA . TYR A 1 83 ? 13.074 13.583 -1.381 1.00 75.06 83 TYR A CA 1
ATOM 697 C C . TYR A 1 83 ? 13.921 12.490 -0.707 1.00 75.06 83 TYR A C 1
ATOM 699 O O . TYR A 1 83 ? 13.409 11.415 -0.383 1.00 75.06 83 TYR A O 1
ATOM 707 N N . PRO A 1 84 ? 15.214 12.756 -0.433 1.00 68.19 84 PRO A N 1
ATOM 708 C CA . PRO A 1 84 ? 16.059 11.847 0.335 1.00 68.19 84 PRO A CA 1
ATOM 709 C C . PRO A 1 84 ? 15.498 11.519 1.722 1.00 68.19 84 PRO A C 1
ATOM 711 O O . PRO A 1 84 ? 14.952 12.388 2.413 1.00 68.19 84 PRO A O 1
ATOM 714 N N . GLY A 1 85 ? 15.657 10.255 2.126 1.00 63.75 85 GLY A N 1
ATOM 715 C CA . GLY A 1 85 ? 15.233 9.748 3.432 1.00 63.75 85 GLY A CA 1
ATOM 716 C C . GLY A 1 85 ? 13.718 9.731 3.654 1.00 63.75 85 GLY A C 1
ATOM 717 O O . GLY A 1 85 ? 13.294 9.733 4.803 1.00 63.75 85 GLY A O 1
ATOM 718 N N . GLY A 1 86 ? 12.907 9.804 2.593 1.00 60.81 86 GLY A N 1
ATOM 719 C CA . GLY A 1 86 ? 11.443 9.731 2.666 1.00 60.81 86 GLY A CA 1
ATOM 720 C C . GLY A 1 86 ? 10.853 8.334 2.613 1.00 60.81 86 GLY A C 1
ATOM 721 O O . GLY A 1 86 ? 11.430 7.381 3.113 1.00 60.81 86 GLY A O 1
ATOM 722 N N . PHE A 1 87 ? 9.708 8.213 1.947 1.00 52.38 87 PHE A N 1
ATOM 723 C CA . PHE A 1 87 ? 9.013 6.963 1.608 1.00 52.38 87 PHE A CA 1
ATOM 724 C C . PHE A 1 87 ? 9.908 5.955 0.851 1.00 52.38 87 PHE A C 1
ATOM 726 O O . PHE A 1 87 ? 9.620 4.768 0.744 1.00 52.38 87 PHE A O 1
ATOM 733 N N . SER A 1 88 ? 11.057 6.460 0.400 1.00 47.41 88 SER A N 1
ATOM 734 C CA . SER A 1 88 ? 12.337 5.800 0.171 1.00 47.41 88 SER A CA 1
ATOM 735 C C . SER A 1 88 ? 12.577 4.423 0.802 1.00 47.41 88 SER A C 1
ATOM 737 O O . SER A 1 88 ? 13.256 3.600 0.201 1.00 47.41 88 SER A O 1
ATOM 739 N N . TYR A 1 89 ? 12.113 4.167 2.021 1.00 48.25 89 TYR A N 1
ATOM 740 C CA . TYR A 1 89 ? 12.472 2.929 2.702 1.00 48.25 89 TYR A CA 1
ATOM 741 C C . TYR A 1 89 ? 11.560 1.733 2.399 1.00 48.25 89 TYR A C 1
ATOM 743 O O . TYR A 1 89 ? 11.953 0.626 2.764 1.00 48.25 89 TYR A O 1
ATOM 751 N N . THR A 1 90 ? 10.384 1.887 1.761 1.00 54.75 90 THR A N 1
ATOM 752 C CA . THR A 1 90 ? 9.368 0.822 1.897 1.00 54.75 90 THR A CA 1
ATOM 753 C C . THR A 1 90 ? 8.457 0.471 0.714 1.00 54.75 90 THR A C 1
ATOM 755 O O . THR A 1 90 ? 7.777 -0.544 0.832 1.00 54.75 90 THR A O 1
ATOM 758 N N . MET A 1 91 ? 8.529 1.089 -0.484 1.00 65.69 91 MET A N 1
ATOM 759 C CA . MET A 1 91 ? 7.846 0.538 -1.699 1.00 65.69 91 MET A CA 1
ATOM 760 C C . MET A 1 91 ? 8.374 -0.843 -2.145 1.00 65.69 91 MET A C 1
ATOM 762 O O . MET A 1 91 ? 8.172 -1.294 -3.269 1.00 65.69 91 MET A O 1
ATOM 766 N N . SER A 1 92 ? 9.077 -1.540 -1.270 1.00 65.75 92 SER A N 1
ATOM 767 C CA . SER A 1 92 ? 9.531 -2.897 -1.438 1.00 65.75 92 SER A CA 1
ATOM 768 C C . SER A 1 92 ? 8.389 -3.916 -1.403 1.00 65.75 92 SER A C 1
ATOM 770 O O . SER A 1 92 ? 8.568 -4.997 -1.946 1.00 65.75 92 SER A O 1
ATOM 772 N N . THR A 1 93 ? 7.222 -3.599 -0.833 1.00 75.19 93 THR A N 1
ATOM 773 C CA . THR A 1 93 ? 6.111 -4.555 -0.705 1.00 75.19 93 THR A CA 1
ATOM 774 C C . THR A 1 93 ? 4.729 -3.928 -0.977 1.00 75.19 93 THR A C 1
ATOM 776 O O . THR A 1 93 ? 4.562 -2.713 -0.846 1.00 75.19 93 THR A O 1
ATOM 779 N N . PRO A 1 94 ? 3.717 -4.726 -1.393 1.00 80.06 94 PRO A N 1
ATOM 780 C CA . PRO A 1 94 ? 2.407 -4.185 -1.776 1.00 80.06 94 PRO A CA 1
ATOM 781 C C . PRO A 1 94 ? 1.545 -3.631 -0.627 1.00 80.06 94 PRO A C 1
ATOM 783 O O . PRO A 1 94 ? 0.575 -2.928 -0.896 1.00 80.06 94 PRO A O 1
ATOM 786 N N . ASP A 1 95 ? 1.864 -3.907 0.636 1.00 77.50 95 ASP A N 1
ATOM 787 C CA . ASP A 1 95 ? 1.183 -3.352 1.818 1.00 77.50 95 ASP A CA 1
ATOM 788 C C . ASP A 1 95 ? 1.210 -1.819 1.853 1.00 77.50 95 ASP A C 1
ATOM 790 O O . ASP A 1 95 ? 0.284 -1.185 2.359 1.00 77.50 95 ASP A O 1
ATOM 794 N N . GLU A 1 96 ? 2.184 -1.202 1.191 1.00 79.12 96 GLU A N 1
ATOM 795 C CA . GLU A 1 96 ? 2.245 0.249 1.045 1.00 79.12 96 GLU A CA 1
ATOM 796 C C . GLU A 1 96 ? 1.062 0.870 0.285 1.00 79.12 96 GLU A C 1
ATOM 798 O O . GLU A 1 96 ? 0.834 2.082 0.351 1.00 79.12 96 GLU A O 1
ATOM 803 N N . PHE A 1 97 ? 0.276 0.049 -0.414 1.00 84.94 97 PHE A N 1
ATOM 804 C CA . PHE A 1 97 ? -0.907 0.469 -1.159 1.00 84.94 97 PHE A CA 1
ATOM 805 C C . PHE A 1 97 ? -2.195 0.387 -0.331 1.00 84.94 97 PHE A C 1
ATOM 807 O O . PHE A 1 97 ? -3.230 0.866 -0.798 1.00 84.94 97 PHE A O 1
ATOM 814 N N . ILE A 1 98 ? -2.149 -0.142 0.902 1.00 84.25 98 ILE A N 1
ATOM 815 C CA . ILE A 1 98 ? -3.325 -0.300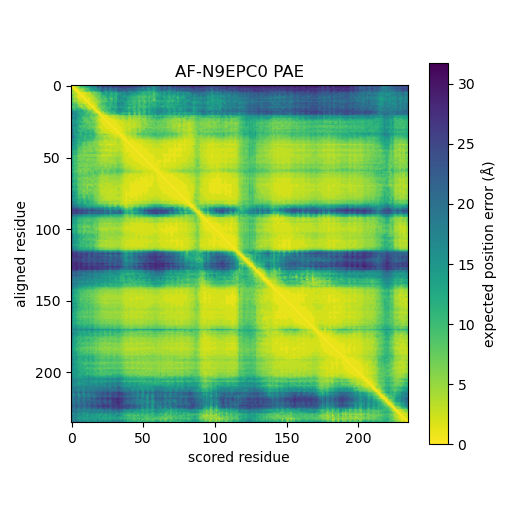 1.773 1.00 84.25 98 ILE A CA 1
ATOM 816 C C . ILE A 1 98 ? -4.044 1.038 1.972 1.00 84.25 98 ILE A C 1
ATOM 818 O O . ILE A 1 98 ? -5.221 1.155 1.638 1.00 84.25 98 ILE A O 1
ATOM 822 N N . PHE A 1 99 ? -3.361 2.070 2.471 1.00 86.75 99 PHE A N 1
ATOM 823 C CA . PHE A 1 99 ? -3.996 3.368 2.741 1.00 86.75 99 PHE A CA 1
ATOM 824 C C . PHE A 1 99 ? -4.417 4.131 1.478 1.00 86.75 99 PHE A C 1
ATOM 826 O O . PHE A 1 99 ? -5.536 4.652 1.464 1.00 86.75 99 PHE A O 1
ATOM 833 N N . PRO A 1 100 ? -3.616 4.155 0.394 1.00 89.31 100 PRO A N 1
ATOM 834 C CA . PRO A 1 100 ? -4.063 4.671 -0.896 1.00 89.31 100 PRO A CA 1
ATOM 835 C C . PRO A 1 100 ? -5.379 4.047 -1.358 1.00 89.31 100 PRO A C 1
ATOM 837 O O . PRO A 1 100 ? -6.306 4.770 -1.719 1.00 89.31 100 PRO A O 1
ATOM 840 N N . ILE A 1 101 ? -5.499 2.720 -1.284 1.00 89.81 101 ILE A N 1
ATOM 841 C CA . ILE A 1 101 ? -6.697 1.987 -1.706 1.00 89.81 101 ILE A CA 1
ATOM 842 C C . ILE A 1 101 ? -7.864 2.240 -0.753 1.00 89.81 101 ILE A C 1
ATOM 844 O O . ILE A 1 101 ? -8.969 2.545 -1.195 1.00 89.81 101 ILE A O 1
ATOM 848 N N . LEU A 1 102 ? -7.627 2.193 0.559 1.00 87.81 102 LEU A N 1
ATOM 849 C CA . LEU A 1 102 ? -8.660 2.433 1.568 1.00 87.81 102 LEU A CA 1
ATOM 850 C C . LEU A 1 102 ? -9.143 3.888 1.619 1.00 87.81 102 LEU A C 1
ATOM 852 O O . LEU A 1 102 ? -10.195 4.150 2.202 1.00 87.81 102 LEU A O 1
ATOM 856 N N . SER A 1 103 ? -8.423 4.826 1.000 1.00 90.56 103 SER A N 1
ATOM 857 C CA . SER A 1 103 ? -8.891 6.203 0.818 1.00 90.56 103 SER A CA 1
ATOM 858 C C . SER A 1 103 ? -10.069 6.321 -0.159 1.00 90.56 103 SER A C 1
ATOM 860 O O . SER A 1 103 ? -10.764 7.336 -0.141 1.00 90.56 103 SER A O 1
ATOM 862 N N . ASP A 1 104 ? -10.300 5.299 -0.997 1.00 88.81 104 ASP A N 1
ATOM 863 C CA . ASP A 1 104 ? -11.252 5.299 -2.118 1.00 88.81 104 ASP A CA 1
ATOM 864 C C . ASP A 1 104 ? -11.047 6.480 -3.106 1.00 88.81 104 ASP A C 1
ATOM 866 O O . ASP A 1 104 ? -11.967 6.870 -3.823 1.00 88.81 104 ASP A O 1
ATOM 870 N N . SER A 1 105 ? -9.848 7.078 -3.153 1.00 93.75 105 SER A N 1
ATOM 871 C CA . SER A 1 105 ? -9.521 8.190 -4.056 1.00 93.75 105 SER A CA 1
ATOM 872 C C . SER A 1 105 ? -8.819 7.698 -5.320 1.00 93.75 105 SER A C 1
ATOM 874 O O . SER A 1 105 ? -7.645 7.325 -5.283 1.00 93.75 105 SER A O 1
ATOM 876 N N . GLU A 1 106 ? -9.507 7.772 -6.463 1.00 93.56 106 GLU A N 1
ATOM 877 C CA . GLU A 1 106 ? -8.925 7.444 -7.774 1.00 93.56 106 GLU A CA 1
ATOM 878 C C . GLU A 1 106 ? -7.662 8.261 -8.074 1.00 93.56 106 GLU A C 1
ATOM 880 O O . GLU A 1 106 ? -6.707 7.741 -8.649 1.00 93.56 106 GLU A O 1
ATOM 885 N N . GLU A 1 107 ? -7.623 9.531 -7.656 1.00 94.00 107 GLU A N 1
ATOM 886 C CA . GLU A 1 107 ? -6.460 10.397 -7.852 1.00 94.00 107 GLU A CA 1
ATOM 887 C C . GLU A 1 107 ? -5.221 9.825 -7.152 1.00 94.00 107 GLU A C 1
ATOM 889 O O . GLU A 1 107 ? -4.154 9.701 -7.758 1.00 94.00 107 GLU A O 1
ATOM 894 N N . VAL A 1 108 ? -5.360 9.467 -5.875 1.00 91.50 108 VAL A N 1
ATOM 895 C CA . VAL A 1 108 ? -4.260 8.930 -5.071 1.00 91.50 108 VAL A CA 1
ATOM 896 C C . VAL A 1 108 ? -3.863 7.539 -5.549 1.00 91.50 108 VAL A C 1
ATOM 898 O O . VAL A 1 108 ? -2.672 7.282 -5.716 1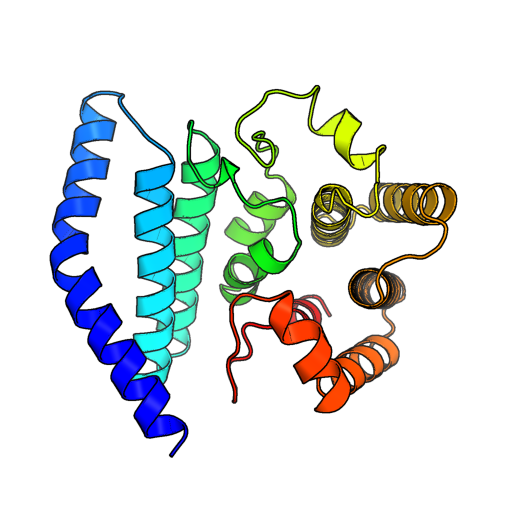.00 91.50 108 VAL A O 1
ATOM 901 N N . ILE A 1 109 ? -4.834 6.669 -5.836 1.00 92.50 109 ILE A N 1
ATOM 902 C CA . ILE A 1 109 ? -4.575 5.328 -6.377 1.00 92.50 109 ILE A CA 1
ATOM 903 C C . ILE A 1 109 ? -3.787 5.439 -7.686 1.00 92.50 109 ILE A C 1
ATOM 905 O O . ILE A 1 109 ? -2.767 4.771 -7.851 1.00 92.50 109 ILE A O 1
ATOM 909 N N . LYS A 1 110 ? -4.183 6.351 -8.582 1.00 93.06 110 LYS A N 1
ATOM 910 C CA . LYS A 1 110 ? -3.468 6.603 -9.836 1.00 93.06 110 LYS A CA 1
ATOM 911 C C . LYS A 1 110 ? -2.057 7.140 -9.603 1.00 93.06 110 LYS A C 1
ATOM 913 O O . LYS A 1 110 ? -1.148 6.736 -10.324 1.00 93.06 110 LYS A O 1
ATOM 918 N N . LYS A 1 111 ? -1.844 8.024 -8.620 1.00 90.00 111 LYS A N 1
ATOM 919 C CA . LYS A 1 111 ? -0.490 8.479 -8.254 1.00 90.00 111 LYS A CA 1
ATOM 920 C C . LYS A 1 111 ? 0.374 7.290 -7.836 1.00 90.00 111 LYS A C 1
ATOM 922 O O . LYS A 1 111 ? 1.424 7.100 -8.434 1.00 90.00 111 LYS A O 1
ATOM 927 N N . PHE A 1 112 ? -0.094 6.453 -6.909 1.00 88.44 112 PHE A N 1
ATOM 928 C CA . PHE A 1 112 ? 0.633 5.265 -6.434 1.00 88.44 112 PHE A CA 1
ATOM 929 C C . PHE A 1 112 ? 0.905 4.232 -7.533 1.00 88.44 112 PHE A C 1
ATOM 931 O O . PHE A 1 112 ? 2.007 3.687 -7.618 1.00 88.44 112 PHE A O 1
ATOM 938 N N . ALA A 1 113 ? -0.061 4.018 -8.428 1.00 89.81 113 ALA A N 1
ATOM 939 C CA . ALA A 1 113 ? 0.091 3.149 -9.591 1.00 89.81 113 ALA A CA 1
ATOM 940 C C . ALA A 1 113 ? 1.191 3.621 -10.562 1.00 89.81 113 ALA A C 1
ATOM 942 O O . ALA A 1 113 ? 1.657 2.832 -11.375 1.00 89.81 113 ALA A O 1
ATOM 943 N N . ASN A 1 114 ? 1.608 4.890 -10.493 1.00 86.81 114 ASN A N 1
ATOM 944 C CA . ASN A 1 114 ? 2.630 5.486 -11.357 1.00 86.81 114 ASN A CA 1
ATOM 945 C C . ASN A 1 114 ? 3.817 6.067 -10.568 1.00 86.81 114 ASN A C 1
ATOM 947 O O . ASN A 1 114 ? 4.609 6.819 -11.132 1.00 86.81 114 ASN A O 1
ATOM 951 N N . LEU A 1 115 ? 3.933 5.771 -9.268 1.00 81.12 115 LEU A N 1
ATOM 952 C CA . LEU A 1 115 ? 5.069 6.222 -8.469 1.00 81.12 115 LEU A CA 1
ATOM 953 C C . LEU A 1 115 ? 6.338 5.520 -8.949 1.00 81.12 115 LEU A C 1
ATOM 955 O O . LEU A 1 115 ? 6.495 4.323 -8.745 1.00 81.12 115 LEU A O 1
ATOM 959 N N . ASP A 1 116 ? 7.234 6.297 -9.547 1.00 68.19 116 ASP A N 1
ATOM 960 C CA . ASP A 1 116 ? 8.543 5.874 -10.057 1.00 68.19 116 ASP A CA 1
ATOM 961 C C . ASP A 1 116 ? 9.655 6.214 -9.048 1.00 68.19 116 ASP A C 1
ATOM 963 O O . ASP A 1 116 ? 10.661 6.850 -9.362 1.00 68.19 116 ASP A O 1
ATOM 967 N N . THR A 1 117 ? 9.405 5.949 -7.762 1.00 59.03 117 THR A N 1
ATOM 968 C CA . THR A 1 117 ? 10.241 6.502 -6.690 1.00 59.03 117 THR A CA 1
ATOM 969 C C . THR A 1 117 ? 11.302 5.530 -6.209 1.00 59.03 117 THR A C 1
ATOM 971 O O . THR A 1 117 ? 11.034 4.395 -5.820 1.00 59.03 117 THR A O 1
ATOM 974 N N . VAL A 1 118 ? 12.527 6.049 -6.261 1.00 48.09 118 VAL A N 1
ATOM 975 C CA . VAL A 1 118 ? 13.806 5.355 -6.207 1.00 48.09 118 VAL A CA 1
ATOM 976 C C . VAL A 1 118 ? 14.441 5.602 -4.857 1.00 48.09 118 VAL A C 1
ATOM 978 O O . VAL A 1 118 ? 14.988 6.674 -4.631 1.00 48.09 118 VAL A O 1
ATOM 981 N N . HIS A 1 119 ? 14.418 4.598 -3.994 1.00 49.00 119 HIS A N 1
ATOM 982 C CA . HIS A 1 119 ? 15.433 4.408 -2.965 1.00 49.00 119 HIS A CA 1
ATOM 983 C C . HIS A 1 119 ? 15.478 2.924 -2.628 1.00 49.00 119 HIS A C 1
ATOM 985 O O . HIS A 1 119 ? 14.448 2.247 -2.594 1.00 49.00 119 HIS A O 1
ATOM 991 N N . LEU A 1 120 ? 16.684 2.401 -2.441 1.00 45.91 120 LEU A N 1
ATOM 992 C CA . LEU A 1 120 ? 16.850 1.007 -2.086 1.00 45.91 120 LEU A CA 1
ATOM 993 C C . LEU A 1 120 ? 16.556 0.784 -0.609 1.00 45.91 120 LEU A C 1
ATOM 995 O O . LEU A 1 120 ? 16.869 1.620 0.243 1.00 45.91 120 LEU A O 1
ATOM 999 N N . LEU A 1 121 ? 16.090 -0.432 -0.324 1.00 44.19 121 LEU A N 1
ATOM 1000 C CA . LEU A 1 121 ? 16.410 -1.123 0.917 1.00 44.19 121 LEU A CA 1
ATOM 1001 C C . LEU A 1 121 ? 17.872 -0.800 1.292 1.00 44.19 121 LEU A C 1
ATOM 1003 O O . LEU A 1 121 ? 18.781 -1.132 0.536 1.00 44.19 121 LEU A O 1
ATOM 1007 N N . TRP A 1 122 ? 18.076 -0.153 2.443 1.00 46.94 122 TRP A N 1
ATOM 1008 C CA . TRP A 1 122 ? 19.386 0.123 3.067 1.00 46.94 122 TRP A CA 1
ATOM 1009 C C . TRP A 1 122 ? 20.173 1.364 2.617 1.00 46.94 122 TRP A C 1
ATOM 1011 O O . TRP A 1 122 ? 21.283 1.565 3.100 1.00 46.94 122 TRP A O 1
ATOM 1021 N N . GLY A 1 123 ? 19.603 2.254 1.799 1.00 45.53 123 GLY A N 1
ATOM 1022 C CA . GLY A 1 123 ? 20.208 3.571 1.535 1.00 45.53 123 GLY A CA 1
ATOM 1023 C C . GLY A 1 123 ? 21.380 3.591 0.545 1.00 45.53 123 GLY A C 1
ATOM 1024 O O . GLY A 1 123 ? 21.936 4.664 0.309 1.00 45.53 123 GLY A O 1
ATOM 1025 N N . ASP A 1 124 ? 21.718 2.455 -0.066 1.00 41.31 124 ASP A N 1
ATOM 1026 C CA . ASP A 1 124 ? 22.645 2.396 -1.201 1.00 41.31 124 ASP A CA 1
ATOM 1027 C C . ASP A 1 124 ? 21.932 2.688 -2.537 1.00 41.31 124 ASP A C 1
ATOM 1029 O O . ASP A 1 124 ? 20.704 2.729 -2.617 1.00 41.31 124 ASP A O 1
ATOM 1033 N N . TYR A 1 125 ? 22.707 2.941 -3.597 1.00 43.16 125 TYR A N 1
ATOM 1034 C CA . TYR A 1 125 ? 22.230 3.201 -4.962 1.00 43.16 125 TYR A CA 1
ATOM 1035 C C . TYR A 1 125 ? 22.420 1.952 -5.837 1.00 43.16 125 TYR A C 1
ATOM 1037 O O . TYR A 1 125 ? 23.534 1.450 -5.959 1.00 43.16 125 TYR A O 1
ATOM 1045 N N . GLU A 1 126 ? 21.359 1.475 -6.493 1.00 46.38 126 GLU A N 1
ATOM 1046 C CA . GLU A 1 126 ? 21.397 0.379 -7.473 1.00 46.38 126 GLU A CA 1
ATOM 1047 C C . GLU A 1 126 ? 20.623 0.818 -8.718 1.00 46.38 126 GLU A C 1
ATOM 1049 O O . GLU A 1 126 ? 19.679 1.610 -8.611 1.00 46.38 126 GLU A O 1
ATOM 1054 N N . PRO A 1 127 ? 21.034 0.344 -9.908 1.00 41.81 127 PRO A N 1
ATOM 1055 C CA . PRO A 1 127 ? 20.568 0.883 -11.174 1.00 41.81 127 PRO A CA 1
ATOM 1056 C C . PRO A 1 127 ? 19.061 0.670 -11.374 1.00 41.81 127 PRO A C 1
ATOM 1058 O O . PRO A 1 127 ? 18.555 -0.432 -11.196 1.00 41.81 127 PRO A O 1
ATOM 1061 N N . SER A 1 128 ? 18.412 1.782 -11.739 1.00 50.59 128 SER A N 1
ATOM 1062 C CA . SER A 1 128 ? 17.057 2.031 -12.258 1.00 50.59 128 SER A CA 1
ATOM 1063 C C . SER A 1 128 ? 15.895 1.086 -11.880 1.00 50.59 128 SER A C 1
ATOM 1065 O O . SER A 1 128 ? 15.924 -0.128 -12.047 1.00 50.59 128 SER A O 1
ATOM 1067 N N . TYR A 1 129 ? 14.787 1.706 -11.467 1.00 54.88 129 TYR A N 1
ATOM 1068 C CA . TYR A 1 129 ? 13.453 1.124 -11.249 1.00 54.88 129 TYR A CA 1
ATOM 1069 C C . TYR A 1 129 ? 13.003 0.150 -12.365 1.00 54.88 129 TYR A C 1
ATOM 1071 O O . TYR A 1 129 ? 12.419 -0.900 -12.098 1.00 54.88 129 TYR A O 1
ATOM 1079 N N . GLU A 1 130 ? 13.377 0.438 -13.614 1.00 56.28 130 GLU A N 1
ATOM 1080 C CA . GLU A 1 130 ? 13.116 -0.400 -14.791 1.00 56.28 130 GLU A CA 1
ATOM 1081 C C . GLU A 1 130 ? 13.909 -1.719 -14.825 1.00 56.28 130 GLU A C 1
ATOM 1083 O O . GLU A 1 130 ? 13.468 -2.696 -15.432 1.00 56.28 130 GLU A O 1
ATOM 1088 N N . GLU A 1 131 ? 15.064 -1.786 -14.165 1.00 59.00 131 GLU A N 1
ATOM 1089 C CA . GLU A 1 131 ? 15.859 -3.009 -14.065 1.00 59.00 131 GLU A CA 1
ATOM 1090 C C . GLU A 1 131 ? 15.427 -3.893 -12.889 1.00 59.00 131 GLU A C 1
ATOM 1092 O O . GLU A 1 131 ? 15.491 -5.122 -12.995 1.00 59.00 131 GLU A O 1
ATOM 1097 N N . ALA A 1 132 ? 14.977 -3.296 -11.780 1.00 62.41 132 ALA A N 1
ATOM 1098 C CA . ALA A 1 132 ? 14.590 -4.020 -10.566 1.00 62.41 132 ALA A CA 1
ATOM 1099 C C . ALA A 1 132 ? 13.370 -4.931 -10.791 1.00 62.41 132 ALA A C 1
ATOM 1101 O O . ALA A 1 132 ? 13.368 -6.081 -10.343 1.00 62.41 132 ALA A O 1
ATOM 1102 N N . LYS A 1 133 ? 12.379 -4.479 -11.576 1.00 62.84 133 LYS A N 1
ATOM 1103 C CA . LYS A 1 133 ? 11.180 -5.273 -11.911 1.00 62.84 133 LYS A CA 1
ATOM 1104 C C . LYS A 1 133 ? 11.485 -6.611 -12.598 1.00 62.84 133 LYS A C 1
ATOM 1106 O O . LYS A 1 133 ? 10.710 -7.555 -12.467 1.00 62.84 133 LYS A O 1
ATOM 1111 N N . PHE A 1 134 ? 12.631 -6.730 -13.277 1.00 62.22 134 PHE A N 1
ATOM 1112 C CA . PHE A 1 134 ? 13.060 -7.948 -13.982 1.00 62.22 134 PHE A CA 1
ATOM 1113 C C . PHE A 1 134 ? 14.220 -8.692 -13.307 1.00 62.22 134 PHE A C 1
ATOM 1115 O O . PHE A 1 134 ? 14.756 -9.668 -13.856 1.00 62.22 134 PHE A O 1
ATOM 1122 N N . LYS A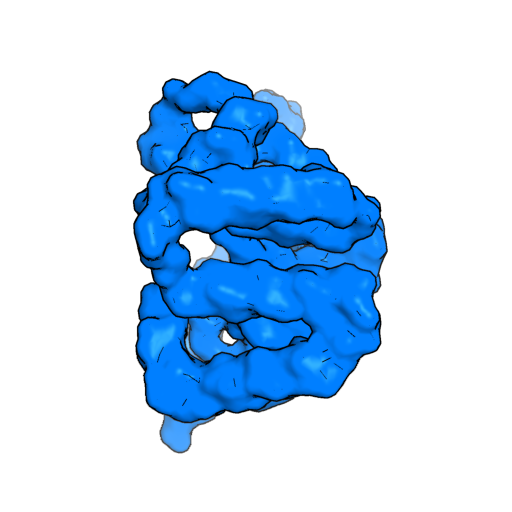 1 135 ? 14.586 -8.294 -12.086 1.00 70.25 135 LYS A N 1
ATOM 1123 C CA . LYS A 1 135 ? 15.554 -8.993 -11.232 1.00 70.25 135 LYS A CA 1
ATOM 1124 C C . LYS A 1 135 ? 14.873 -9.541 -9.962 1.00 70.25 135 LYS A C 1
ATOM 1126 O O . LYS A 1 135 ? 15.389 -9.309 -8.873 1.00 70.25 135 LYS A O 1
ATOM 1131 N N . PRO A 1 136 ? 13.741 -10.276 -10.061 1.00 73.00 136 PRO A N 1
ATOM 1132 C CA . PRO A 1 136 ? 13.081 -10.800 -8.874 1.00 73.00 136 PRO A CA 1
ATOM 1133 C C . PRO A 1 136 ? 14.026 -11.738 -8.126 1.00 73.00 136 PRO A C 1
ATOM 1135 O O . PRO A 1 136 ? 14.668 -12.609 -8.722 1.00 73.00 136 PRO A O 1
ATOM 1138 N N . SER A 1 137 ? 14.091 -11.563 -6.812 1.00 72.06 137 SER A N 1
ATOM 1139 C CA . SER A 1 137 ? 14.784 -12.476 -5.916 1.00 72.06 137 SER A CA 1
ATOM 1140 C C . SER A 1 137 ? 13.888 -12.781 -4.721 1.00 72.06 137 SER A C 1
ATOM 1142 O O . SER A 1 137 ? 12.947 -12.050 -4.413 1.00 72.06 137 SER A O 1
ATOM 1144 N N . LYS A 1 138 ? 14.161 -13.884 -4.024 1.00 70.50 138 LYS A N 1
ATOM 1145 C CA . LYS A 1 138 ? 13.402 -14.242 -2.818 1.00 70.50 138 LYS A CA 1
ATOM 1146 C C . LYS A 1 138 ? 13.574 -13.218 -1.684 1.00 70.50 138 LYS A C 1
ATOM 1148 O O . LYS A 1 138 ? 12.725 -13.170 -0.788 1.00 70.50 138 LYS A O 1
ATOM 1153 N N . ASP A 1 139 ? 14.652 -12.442 -1.729 1.00 69.56 139 ASP A N 1
ATOM 1154 C CA . ASP A 1 139 ? 15.066 -11.497 -0.691 1.00 69.56 139 ASP A CA 1
ATOM 1155 C C . ASP A 1 139 ? 14.854 -10.034 -1.110 1.00 69.56 139 ASP A C 1
ATOM 1157 O O . ASP A 1 139 ? 14.998 -9.133 -0.291 1.00 69.56 139 ASP A O 1
ATOM 1161 N N . ASP A 1 140 ? 14.434 -9.806 -2.357 1.00 72.62 140 ASP A N 1
ATOM 1162 C CA . ASP A 1 140 ? 14.085 -8.501 -2.904 1.00 72.62 140 ASP A CA 1
ATOM 1163 C C . ASP A 1 140 ? 12.603 -8.484 -3.297 1.00 72.62 140 ASP A C 1
ATOM 1165 O O . ASP A 1 140 ? 12.233 -9.013 -4.349 1.00 72.62 140 ASP A O 1
ATOM 1169 N N . PRO A 1 141 ? 11.731 -7.899 -2.464 1.00 74.00 141 PRO A N 1
ATOM 1170 C CA . PRO A 1 141 ? 10.303 -7.948 -2.709 1.00 74.00 141 PRO A CA 1
ATOM 1171 C C . PRO A 1 141 ? 9.810 -6.898 -3.722 1.00 74.00 141 PRO A C 1
ATOM 1173 O O . PRO A 1 141 ? 8.636 -6.953 -4.083 1.00 74.00 141 PRO A O 1
ATOM 1176 N N . ARG A 1 142 ? 10.668 -6.004 -4.249 1.00 77.81 142 ARG A N 1
ATOM 1177 C CA . ARG A 1 142 ? 10.266 -4.862 -5.105 1.00 77.81 142 ARG A CA 1
ATOM 1178 C C . ARG A 1 142 ? 9.442 -5.256 -6.336 1.00 77.81 142 ARG A C 1
ATOM 1180 O O . ARG A 1 142 ? 8.520 -4.540 -6.718 1.00 77.81 142 ARG A O 1
ATOM 1187 N N . TYR A 1 143 ? 9.705 -6.420 -6.935 1.00 83.00 143 TYR A N 1
ATOM 1188 C CA . TYR A 1 143 ? 8.908 -6.927 -8.064 1.00 83.00 143 TYR A CA 1
ATOM 1189 C C . TYR A 1 143 ? 7.422 -7.126 -7.716 1.00 83.00 143 TYR A C 1
ATOM 1191 O O . TYR A 1 143 ? 6.570 -6.996 -8.593 1.00 83.00 143 TYR A O 1
ATOM 1199 N N . ARG A 1 144 ? 7.090 -7.396 -6.445 1.00 86.44 144 ARG A N 1
ATOM 1200 C CA . ARG A 1 144 ? 5.705 -7.530 -5.962 1.00 86.44 144 ARG A CA 1
ATOM 1201 C C . ARG A 1 144 ? 4.978 -6.191 -6.030 1.00 86.44 144 ARG A C 1
ATOM 1203 O O . ARG A 1 144 ? 3.842 -6.134 -6.489 1.00 86.44 144 ARG A O 1
ATOM 1210 N N . THR A 1 145 ? 5.651 -5.108 -5.644 1.00 84.94 145 THR A N 1
ATOM 1211 C CA . THR A 1 145 ? 5.133 -3.741 -5.787 1.00 84.94 145 THR A CA 1
ATOM 1212 C C . THR A 1 145 ? 4.873 -3.394 -7.247 1.00 84.94 145 THR A C 1
ATOM 1214 O O . THR A 1 145 ? 3.804 -2.885 -7.573 1.00 84.94 145 THR A O 1
ATOM 1217 N N . HIS A 1 146 ? 5.796 -3.732 -8.147 1.00 86.19 146 HIS A N 1
ATOM 1218 C CA . HIS A 1 146 ? 5.590 -3.492 -9.575 1.00 86.19 146 HIS A CA 1
ATOM 1219 C C . HIS A 1 146 ? 4.418 -4.295 -10.142 1.00 86.19 146 HIS A C 1
ATOM 1221 O O . HIS A 1 146 ? 3.628 -3.748 -10.909 1.00 86.19 146 HIS A O 1
ATOM 1227 N N . ALA A 1 147 ? 4.255 -5.555 -9.723 1.00 90.38 147 ALA A N 1
ATOM 1228 C CA . ALA A 1 147 ? 3.091 -6.354 -10.093 1.00 90.38 147 ALA A CA 1
ATOM 1229 C C . ALA A 1 147 ? 1.788 -5.680 -9.631 1.00 90.38 147 ALA A C 1
ATOM 1231 O O . ALA A 1 147 ? 0.862 -5.531 -10.423 1.00 90.38 147 ALA A O 1
ATOM 1232 N N . MET A 1 148 ? 1.743 -5.190 -8.388 1.00 90.62 148 MET A N 1
ATOM 1233 C CA . MET A 1 148 ? 0.600 -4.445 -7.857 1.00 90.62 148 MET A CA 1
ATOM 1234 C C . MET A 1 148 ? 0.302 -3.176 -8.670 1.00 90.62 148 MET A C 1
ATOM 1236 O O . MET A 1 148 ? -0.844 -2.914 -9.031 1.00 90.62 148 MET A O 1
ATOM 1240 N N . GLN A 1 149 ? 1.324 -2.391 -9.010 1.00 90.50 149 GLN A N 1
ATOM 1241 C CA . GLN A 1 149 ? 1.138 -1.187 -9.817 1.00 90.50 149 GLN A CA 1
ATOM 1242 C C . GLN A 1 149 ? 0.669 -1.508 -11.243 1.00 90.50 149 GLN A C 1
ATOM 1244 O O . GLN A 1 149 ? -0.180 -0.791 -11.765 1.00 90.50 149 GLN A O 1
ATOM 1249 N N . ALA A 1 150 ? 1.173 -2.580 -11.864 1.00 92.44 150 ALA A N 1
ATOM 1250 C CA . ALA A 1 150 ? 0.704 -3.043 -13.169 1.00 92.44 150 ALA A CA 1
ATOM 1251 C C . ALA A 1 150 ? -0.786 -3.422 -13.120 1.00 92.44 150 ALA A C 1
ATOM 1253 O O . ALA A 1 150 ? -1.565 -2.964 -13.955 1.00 92.44 150 ALA A O 1
ATOM 1254 N N . VAL A 1 151 ? -1.208 -4.143 -12.076 1.00 93.62 151 VAL A N 1
ATOM 1255 C CA . VAL A 1 151 ? -2.622 -4.475 -11.825 1.00 93.62 151 VAL A CA 1
ATOM 1256 C C . VAL A 1 151 ? -3.472 -3.210 -11.669 1.00 93.62 151 VAL A C 1
ATOM 1258 O O . VAL A 1 151 ? -4.513 -3.097 -12.313 1.00 93.62 151 VAL A O 1
ATOM 1261 N N . LEU A 1 152 ? -3.013 -2.222 -10.891 1.00 92.12 152 LEU A N 1
ATOM 1262 C CA . LEU A 1 152 ? -3.712 -0.940 -10.715 1.00 92.12 152 LEU A CA 1
ATOM 1263 C C . LEU A 1 152 ? -3.812 -0.115 -12.008 1.00 92.12 152 LEU A C 1
ATOM 1265 O O . LEU A 1 152 ? -4.759 0.652 -12.175 1.00 92.12 152 LEU A O 1
ATOM 1269 N N . ARG A 1 153 ? -2.844 -0.248 -12.921 1.00 94.12 153 ARG A N 1
ATOM 1270 C CA . ARG A 1 153 ? -2.881 0.377 -14.254 1.00 94.12 153 ARG A CA 1
ATOM 1271 C C . ARG A 1 153 ? -3.703 -0.424 -15.270 1.00 94.12 153 ARG A C 1
ATOM 1273 O O . ARG A 1 153 ? -3.885 0.060 -16.384 1.00 94.12 153 ARG A O 1
ATOM 1280 N N . HIS A 1 154 ? -4.182 -1.618 -14.912 1.00 93.81 154 HIS A N 1
ATOM 1281 C CA . HIS A 1 154 ? -4.720 -2.618 -15.842 1.00 93.81 154 HIS A CA 1
ATOM 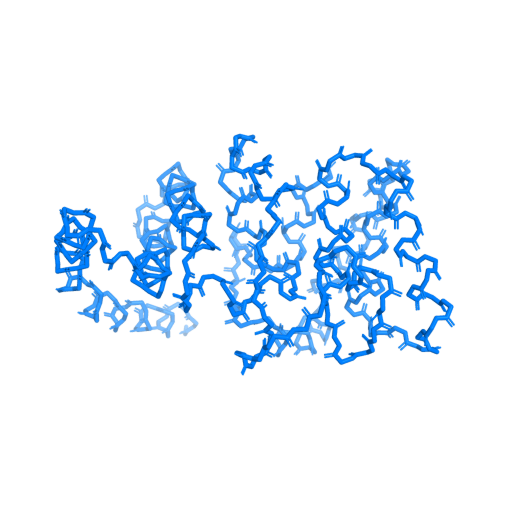1282 C C . HIS A 1 154 ? -3.738 -3.000 -16.968 1.00 93.81 154 HIS A C 1
ATOM 1284 O O . HIS A 1 154 ? -4.147 -3.383 -18.065 1.00 93.81 154 HIS A O 1
ATOM 1290 N N . ASP A 1 155 ? -2.438 -2.907 -16.689 1.00 95.31 155 ASP A N 1
ATOM 1291 C CA . ASP A 1 155 ? -1.357 -3.295 -17.591 1.00 95.31 155 ASP A CA 1
ATOM 1292 C C . ASP A 1 155 ? -1.050 -4.790 -17.418 1.00 95.31 155 ASP A C 1
ATOM 1294 O O . ASP A 1 155 ? -0.113 -5.206 -16.731 1.00 95.31 155 ASP A O 1
ATOM 1298 N N . TRP A 1 156 ? -1.926 -5.619 -17.986 1.00 95.50 156 TRP A N 1
ATOM 1299 C CA . TRP A 1 156 ? -1.865 -7.073 -17.824 1.00 95.50 156 TRP A CA 1
ATOM 1300 C C . TRP A 1 156 ? -0.661 -7.707 -18.521 1.00 95.50 156 TRP A C 1
ATOM 1302 O O . TRP A 1 156 ? -0.205 -8.764 -18.091 1.00 95.50 156 TRP A O 1
ATOM 1312 N N . GLU A 1 157 ? -0.138 -7.071 -19.571 1.00 95.62 157 GLU A N 1
ATOM 1313 C CA . GLU A 1 157 ? 1.066 -7.536 -20.261 1.00 95.62 157 GLU A CA 1
ATOM 1314 C C . GLU A 1 157 ? 2.295 -7.401 -19.352 1.00 95.62 157 GLU A C 1
ATOM 1316 O O . GLU A 1 157 ? 3.030 -8.375 -19.164 1.00 95.62 157 GLU A O 1
ATOM 1321 N N . ASP A 1 158 ? 2.477 -6.236 -18.718 1.00 92.94 158 ASP A N 1
ATOM 1322 C CA . ASP A 1 158 ? 3.572 -6.007 -17.768 1.00 92.94 158 ASP A CA 1
ATOM 1323 C C . ASP A 1 158 ? 3.433 -6.907 -16.528 1.00 92.94 158 ASP A C 1
ATOM 1325 O O . ASP A 1 158 ? 4.396 -7.558 -16.115 1.00 92.94 158 ASP A O 1
ATOM 1329 N N . TYR A 1 159 ? 2.213 -7.044 -15.989 1.00 94.56 159 TYR A N 1
ATOM 1330 C CA . TYR A 1 159 ? 1.929 -7.963 -14.882 1.00 94.56 159 TYR A CA 1
ATOM 1331 C C . TYR A 1 159 ? 2.338 -9.411 -15.199 1.00 94.56 159 TYR A C 1
ATOM 1333 O O . TYR A 1 159 ? 3.085 -10.017 -14.422 1.00 94.56 159 TYR A O 1
ATOM 1341 N N . GLN A 1 160 ? 1.888 -9.967 -16.332 1.00 94.81 160 GLN A N 1
ATOM 1342 C CA . GLN A 1 160 ? 2.207 -11.354 -16.687 1.00 94.81 160 GLN A CA 1
ATOM 1343 C C . GLN A 1 160 ? 3.708 -11.545 -16.897 1.00 94.81 160 GLN A C 1
ATOM 1345 O O . GLN A 1 160 ? 4.282 -12.520 -16.417 1.00 94.81 160 GLN A O 1
ATOM 1350 N N . ARG A 1 161 ? 4.383 -10.567 -17.509 1.00 92.94 161 ARG A N 1
ATOM 1351 C CA . ARG A 1 161 ? 5.835 -10.613 -17.684 1.00 92.94 161 ARG A CA 1
ATOM 1352 C C . ARG A 1 161 ? 6.587 -10.631 -16.350 1.00 92.94 161 ARG A C 1
ATOM 1354 O O . ARG A 1 161 ? 7.535 -11.405 -16.200 1.00 92.94 161 ARG A O 1
ATOM 1361 N N . ILE A 1 162 ? 6.184 -9.806 -15.380 1.00 90.81 162 ILE A N 1
ATOM 1362 C CA . ILE A 1 162 ? 6.779 -9.795 -14.032 1.00 90.81 162 ILE A CA 1
ATOM 1363 C C . ILE A 1 162 ? 6.588 -11.161 -13.359 1.00 90.81 162 ILE A C 1
ATOM 1365 O O . ILE A 1 162 ? 7.546 -11.735 -12.830 1.00 90.81 162 ILE A O 1
ATOM 1369 N N . LYS A 1 163 ? 5.367 -11.701 -13.414 1.00 92.62 163 LYS A N 1
ATOM 1370 C CA . LYS A 1 163 ? 5.017 -13.002 -12.836 1.00 92.62 163 LYS A CA 1
ATOM 1371 C C . LYS A 1 163 ? 5.813 -14.149 -13.463 1.00 92.62 163 LYS A C 1
ATOM 1373 O O . LYS A 1 163 ? 6.363 -14.975 -12.734 1.00 92.62 163 LYS A O 1
ATOM 1378 N N . ASP A 1 164 ? 5.925 -14.184 -14.787 1.00 92.19 164 ASP A N 1
ATOM 1379 C CA . ASP A 1 164 ? 6.672 -15.216 -15.510 1.00 92.19 164 ASP A CA 1
ATOM 1380 C C . ASP A 1 164 ? 8.151 -15.212 -15.125 1.00 92.19 164 ASP A C 1
ATOM 1382 O O . ASP A 1 164 ? 8.721 -16.262 -14.823 1.00 92.19 164 ASP A O 1
ATOM 1386 N N . ILE A 1 165 ? 8.775 -14.033 -15.057 1.00 89.88 165 ILE A N 1
ATOM 1387 C CA . ILE A 1 165 ? 10.183 -13.912 -14.661 1.00 89.88 165 ILE A CA 1
ATOM 1388 C C . ILE A 1 165 ? 10.371 -14.332 -13.196 1.00 89.88 165 ILE A C 1
ATOM 1390 O O . ILE A 1 165 ? 11.362 -14.996 -12.877 1.00 89.88 165 ILE A O 1
ATOM 1394 N N . ALA A 1 166 ? 9.431 -13.995 -12.306 1.00 89.81 166 ALA A N 1
ATOM 1395 C CA . ALA A 1 166 ? 9.467 -14.438 -10.913 1.00 89.81 166 ALA A CA 1
ATOM 1396 C C . ALA A 1 166 ? 9.375 -15.970 -10.805 1.00 89.81 166 ALA A C 1
ATOM 1398 O O . ALA A 1 166 ? 10.208 -16.577 -10.133 1.00 89.81 166 ALA A O 1
ATOM 1399 N N . ASN A 1 167 ? 8.442 -16.600 -11.526 1.00 89.19 167 ASN A N 1
ATOM 1400 C CA . ASN A 1 167 ? 8.286 -18.059 -11.570 1.00 89.19 167 ASN A CA 1
ATOM 1401 C C . ASN A 1 167 ? 9.501 -18.775 -12.182 1.00 89.19 167 ASN A C 1
ATOM 1403 O O . ASN A 1 167 ? 9.843 -19.875 -11.758 1.00 89.19 167 ASN A O 1
ATOM 1407 N N . GLN A 1 168 ? 10.169 -18.162 -13.163 1.00 88.62 168 GLN A N 1
ATOM 1408 C CA . GLN A 1 168 ? 11.376 -18.720 -13.782 1.00 88.62 168 GLN A CA 1
ATOM 1409 C C . GLN A 1 168 ? 12.609 -18.627 -12.874 1.00 88.62 168 GLN A C 1
ATOM 1411 O O . GLN A 1 168 ? 13.422 -19.549 -12.849 1.00 88.62 168 GLN A O 1
ATOM 1416 N N . LYS A 1 169 ? 12.789 -17.506 -12.161 1.00 87.06 169 LYS A N 1
ATOM 1417 C CA . LYS A 1 169 ? 14.002 -17.240 -11.365 1.00 87.06 169 LYS A CA 1
ATOM 1418 C C . LYS A 1 169 ? 13.914 -17.729 -9.922 1.00 87.06 169 LYS A C 1
ATOM 1420 O O . LYS A 1 169 ? 14.949 -17.971 -9.302 1.00 87.06 169 LYS A O 1
ATOM 1425 N N . ILE A 1 170 ? 12.710 -17.849 -9.364 1.00 85.75 170 ILE A N 1
ATOM 1426 C CA . ILE A 1 170 ? 12.502 -18.231 -7.968 1.00 85.75 170 ILE A CA 1
ATOM 1427 C C . ILE A 1 170 ? 11.959 -19.661 -7.919 1.00 85.75 170 ILE A C 1
ATOM 1429 O O . ILE A 1 170 ? 10.775 -19.892 -8.128 1.00 85.75 170 ILE A O 1
ATOM 1433 N N . ASN A 1 171 ? 12.820 -20.618 -7.549 1.00 83.00 171 ASN A N 1
ATOM 1434 C CA . ASN A 1 171 ? 12.474 -22.048 -7.466 1.00 83.00 171 ASN A CA 1
ATOM 1435 C C . ASN A 1 171 ? 11.212 -22.347 -6.636 1.00 83.00 171 ASN A C 1
ATOM 1437 O O . ASN A 1 171 ? 10.519 -23.327 -6.891 1.00 83.00 171 ASN A O 1
ATOM 1441 N N . LYS A 1 172 ? 10.961 -21.548 -5.591 1.00 85.75 172 LYS A N 1
ATOM 1442 C CA . LYS A 1 172 ? 9.750 -21.620 -4.772 1.00 85.75 172 LYS A CA 1
ATOM 1443 C C . LYS A 1 172 ? 9.407 -20.237 -4.235 1.00 85.75 172 LYS A C 1
ATOM 1445 O O . LYS A 1 172 ? 10.152 -19.696 -3.407 1.00 85.75 172 LYS A O 1
ATOM 1450 N N . LEU A 1 173 ? 8.289 -19.686 -4.698 1.00 83.06 173 LEU A N 1
ATOM 1451 C CA . LEU A 1 173 ? 7.747 -18.439 -4.175 1.00 83.06 173 LEU A CA 1
ATOM 1452 C C . LEU A 1 173 ? 7.387 -18.598 -2.692 1.00 83.06 173 LEU A C 1
ATOM 1454 O O . LEU A 1 173 ? 7.126 -19.694 -2.189 1.00 83.06 173 LEU A O 1
ATOM 1458 N N . ARG A 1 174 ? 7.428 -17.488 -1.952 1.00 80.31 174 ARG A N 1
ATOM 1459 C CA . ARG A 1 174 ? 6.849 -17.467 -0.605 1.00 80.31 174 ARG A CA 1
ATOM 1460 C C . ARG A 1 174 ? 5.331 -17.545 -0.768 1.00 80.31 174 ARG A C 1
ATOM 1462 O O . ARG A 1 174 ? 4.797 -16.889 -1.653 1.00 80.31 174 ARG A O 1
ATOM 1469 N N . GLU A 1 175 ? 4.648 -18.267 0.112 1.00 80.69 175 GLU A N 1
ATOM 1470 C CA . GLU A 1 175 ? 3.192 -18.476 0.024 1.00 80.69 175 GLU A CA 1
ATOM 1471 C C . GLU A 1 175 ? 2.409 -17.145 -0.020 1.00 80.69 175 GLU A C 1
ATOM 1473 O O . GLU A 1 175 ? 1.443 -17.010 -0.758 1.00 80.69 175 GLU A O 1
ATOM 1478 N N . VAL A 1 176 ? 2.885 -16.103 0.676 1.00 77.38 176 VAL A N 1
ATOM 1479 C CA . VAL A 1 176 ? 2.316 -14.743 0.590 1.00 77.38 176 VAL A CA 1
ATOM 1480 C C . VAL A 1 176 ? 2.333 -14.162 -0.833 1.00 77.38 176 VAL A C 1
ATOM 1482 O O . VAL A 1 176 ? 1.371 -13.522 -1.249 1.00 77.38 176 VAL A O 1
ATOM 1485 N N . VAL A 1 177 ? 3.391 -14.432 -1.601 1.00 84.50 177 VAL A N 1
ATOM 1486 C CA . VAL A 1 177 ? 3.525 -13.996 -3.000 1.00 84.50 177 VAL A CA 1
ATOM 1487 C C . VAL A 1 177 ? 2.623 -14.828 -3.910 1.00 84.50 177 VAL A C 1
ATOM 1489 O O . VAL A 1 177 ? 2.049 -14.311 -4.863 1.00 84.50 177 VAL A O 1
ATOM 1492 N N . GLU A 1 178 ? 2.451 -16.115 -3.601 1.00 87.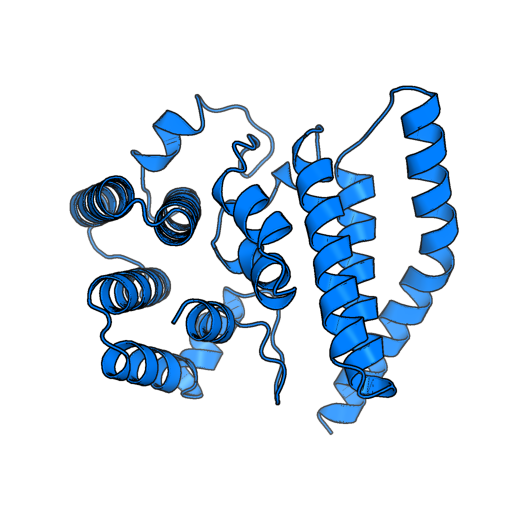88 178 GLU A N 1
ATOM 1493 C CA . GLU A 1 178 ? 1.510 -16.981 -4.318 1.00 87.88 178 GLU A CA 1
ATOM 1494 C C . GLU A 1 178 ? 0.067 -16.488 -4.137 1.00 87.88 178 GLU A C 1
ATOM 1496 O O . GLU A 1 178 ? -0.689 -16.443 -5.107 1.00 87.88 178 GLU A O 1
ATOM 1501 N N . PHE A 1 179 ? -0.306 -16.048 -2.929 1.00 86.50 179 PHE A N 1
ATOM 1502 C CA . PHE A 1 179 ? -1.609 -15.429 -2.684 1.00 86.50 179 PHE A CA 1
ATOM 1503 C C . PHE A 1 179 ? -1.782 -14.102 -3.432 1.00 86.50 179 PHE A C 1
ATOM 1505 O O . PHE A 1 179 ? -2.831 -13.897 -4.035 1.00 86.50 179 PHE A O 1
ATOM 1512 N N . GLU A 1 180 ? -0.771 -13.227 -3.435 1.00 87.75 180 GLU A N 1
ATOM 1513 C CA . GLU A 1 180 ? -0.780 -11.975 -4.211 1.00 87.75 180 GLU A CA 1
ATOM 1514 C C . GLU A 1 180 ? -1.043 -12.229 -5.693 1.00 87.75 180 GLU A C 1
ATOM 1516 O O . GLU A 1 180 ? -2.012 -11.716 -6.253 1.00 87.75 180 GLU A O 1
ATOM 1521 N N . PHE A 1 181 ? -0.217 -13.068 -6.320 1.00 91.50 181 PHE A N 1
ATOM 1522 C CA . PHE A 1 181 ? -0.377 -13.400 -7.731 1.00 91.50 181 PHE A CA 1
ATOM 1523 C C . PHE A 1 181 ? -1.701 -14.106 -8.006 1.00 91.50 181 PHE A C 1
ATOM 1525 O O . PHE A 1 181 ? -2.342 -13.784 -9.000 1.00 91.50 181 PHE A O 1
ATOM 1532 N N . GLY A 1 182 ? -2.150 -14.988 -7.111 1.00 91.88 182 GLY A N 1
ATOM 1533 C CA . GLY A 1 182 ? -3.448 -15.645 -7.232 1.00 91.88 182 GLY A CA 1
ATOM 1534 C C . GLY A 1 182 ? -4.623 -14.664 -7.213 1.00 91.88 182 GLY A C 1
ATOM 1535 O O . GLY A 1 182 ? -5.576 -14.848 -7.967 1.00 91.88 182 GLY A O 1
ATOM 1536 N N . VAL A 1 183 ? -4.560 -13.606 -6.396 1.00 90.56 183 VAL A N 1
ATOM 1537 C CA . VAL A 1 183 ? -5.572 -12.539 -6.418 1.00 90.56 183 VAL A CA 1
ATOM 1538 C C . VAL A 1 183 ? -5.501 -11.762 -7.727 1.00 90.56 183 VAL A C 1
ATOM 1540 O O . VAL A 1 183 ? -6.535 -11.531 -8.345 1.00 90.56 183 VAL A O 1
ATOM 1543 N N . TYR A 1 184 ? -4.307 -11.368 -8.167 1.00 93.44 184 TYR A N 1
ATOM 1544 C CA . TYR A 1 184 ? -4.135 -10.592 -9.397 1.00 93.44 184 TYR A CA 1
ATOM 1545 C C . TYR A 1 184 ? -4.624 -11.354 -10.640 1.00 93.44 184 TYR A C 1
ATOM 1547 O O . TYR A 1 184 ? -5.332 -10.778 -11.467 1.00 93.44 184 TYR A O 1
ATOM 1555 N N . ASP A 1 185 ? -4.345 -12.657 -10.726 1.00 94.62 185 ASP A N 1
ATOM 1556 C CA . ASP A 1 185 ? -4.894 -13.545 -11.758 1.00 94.62 185 ASP A CA 1
ATOM 1557 C C . ASP A 1 185 ? -6.422 -13.591 -11.714 1.00 94.62 185 ASP A C 1
ATOM 1559 O O . ASP A 1 185 ? -7.091 -13.514 -12.744 1.00 94.62 185 ASP A O 1
ATOM 1563 N N . ALA A 1 186 ? -6.989 -13.708 -10.513 1.00 92.75 186 ALA A N 1
ATOM 1564 C CA . ALA A 1 186 ? -8.429 -13.774 -10.344 1.00 92.75 186 ALA A CA 1
ATOM 1565 C C . ALA A 1 186 ? -9.111 -12.447 -10.726 1.00 92.75 186 ALA A C 1
ATOM 1567 O O . ALA A 1 186 ? -10.165 -12.473 -11.360 1.00 92.75 186 ALA A O 1
ATOM 1568 N N . ILE A 1 187 ? -8.488 -11.294 -10.447 1.00 91.25 187 ILE A N 1
ATOM 1569 C CA . ILE A 1 187 ? -8.952 -9.985 -10.940 1.00 91.25 187 ILE A CA 1
ATOM 1570 C C . ILE A 1 187 ? -8.914 -9.958 -12.472 1.00 91.25 187 ILE A C 1
ATOM 1572 O O . ILE A 1 187 ? -9.913 -9.606 -13.102 1.00 91.25 187 ILE A O 1
ATOM 1576 N N . TYR A 1 188 ? -7.799 -10.374 -13.084 1.00 93.06 188 TYR A N 1
ATOM 1577 C CA . TYR A 1 188 ? -7.658 -10.438 -14.543 1.00 93.06 188 TYR A CA 1
ATOM 1578 C C . TYR A 1 188 ? -8.752 -11.310 -15.187 1.00 93.06 188 TYR A C 1
ATOM 1580 O O . TYR A 1 188 ? -9.362 -10.920 -16.185 1.00 93.06 188 TYR A O 1
ATOM 1588 N N . HIS A 1 189 ? -9.057 -12.460 -14.579 1.00 93.81 189 HIS A N 1
ATOM 1589 C CA . HIS A 1 189 ? -10.065 -13.411 -15.060 1.00 93.81 189 HIS A CA 1
ATOM 1590 C C . HIS A 1 189 ? -11.501 -13.040 -14.663 1.00 93.81 189 HIS A C 1
ATOM 1592 O O . HIS A 1 189 ? -12.440 -13.709 -15.097 1.00 93.81 189 HIS A O 1
ATOM 1598 N N . LYS A 1 190 ? -11.692 -11.985 -13.859 1.00 90.88 190 LYS A N 1
ATOM 1599 C CA . LYS A 1 190 ? -12.977 -11.622 -13.236 1.00 90.88 190 LYS A CA 1
ATOM 1600 C C . LYS A 1 190 ? -13.578 -12.771 -12.409 1.00 90.88 190 LYS A C 1
ATOM 1602 O O . LYS A 1 190 ? -14.798 -12.920 -12.325 1.00 90.88 190 LYS A O 1
ATOM 1607 N N . ASP A 1 191 ? -12.718 -13.581 -11.796 1.00 92.31 191 ASP A N 1
ATOM 1608 C CA . ASP A 1 191 ? -13.077 -14.741 -10.983 1.00 92.31 191 ASP A CA 1
ATOM 1609 C C . ASP A 1 191 ? -13.259 -14.332 -9.517 1.00 92.31 191 ASP A C 1
ATOM 1611 O O . ASP A 1 191 ? -12.368 -14.441 -8.669 1.00 92.31 191 ASP A O 1
ATOM 1615 N N . LYS A 1 192 ? -14.454 -13.823 -9.218 1.00 88.12 192 LYS A N 1
ATOM 1616 C CA . LYS A 1 192 ? -14.815 -13.375 -7.872 1.00 88.12 192 LYS A CA 1
ATOM 1617 C C . LYS A 1 192 ? -14.769 -14.507 -6.841 1.00 88.12 192 LYS A C 1
ATOM 1619 O O . LYS A 1 192 ? -14.385 -14.264 -5.696 1.00 88.12 192 LYS A O 1
ATOM 1624 N N . ASP A 1 193 ? -15.145 -15.722 -7.226 1.00 89.44 193 ASP A N 1
ATOM 1625 C CA . ASP A 1 193 ? -15.180 -16.864 -6.311 1.00 89.44 193 ASP A CA 1
ATOM 1626 C C . ASP A 1 193 ? -13.765 -17.247 -5.880 1.00 89.44 193 ASP A C 1
ATOM 1628 O O . ASP A 1 193 ? -13.524 -17.511 -4.698 1.00 89.44 193 ASP A O 1
ATOM 1632 N N . LYS A 1 194 ? -12.799 -17.170 -6.803 1.00 90.12 194 LYS A N 1
ATOM 1633 C CA . LYS A 1 194 ? -11.392 -17.394 -6.477 1.00 90.12 194 LYS A CA 1
ATOM 1634 C C . LYS A 1 194 ? -10.833 -16.345 -5.522 1.00 90.12 194 LYS A C 1
ATOM 1636 O O . LYS A 1 194 ? -10.100 -16.699 -4.596 1.00 90.12 194 LYS A O 1
ATOM 1641 N N . ILE A 1 195 ? -11.199 -15.076 -5.703 1.00 86.38 195 ILE A N 1
ATOM 1642 C CA . ILE A 1 195 ? -10.804 -13.996 -4.788 1.00 86.38 195 ILE A CA 1
ATOM 1643 C C . ILE A 1 195 ? -11.352 -14.276 -3.383 1.00 86.38 195 ILE A C 1
ATOM 1645 O O . ILE A 1 195 ? -10.603 -14.221 -2.405 1.00 86.38 195 ILE A O 1
ATOM 1649 N N . ILE A 1 196 ? -12.632 -14.652 -3.280 1.00 84.19 196 ILE A N 1
ATOM 1650 C CA . ILE A 1 196 ? -13.276 -15.002 -2.007 1.00 84.19 196 ILE A CA 1
ATOM 1651 C C . ILE A 1 196 ? -12.577 -16.192 -1.336 1.00 84.19 196 ILE A C 1
ATOM 1653 O O . ILE A 1 196 ? -12.291 -16.116 -0.142 1.00 84.19 196 ILE A O 1
ATOM 1657 N N . ASP A 1 197 ? -12.266 -17.260 -2.074 1.00 87.62 197 ASP A N 1
ATOM 1658 C CA . ASP A 1 197 ? -11.562 -18.445 -1.557 1.00 87.62 197 ASP A CA 1
ATOM 1659 C C . ASP A 1 197 ? -10.171 -18.101 -0.992 1.00 87.62 197 ASP A C 1
ATOM 1661 O O . ASP A 1 197 ? -9.807 -18.518 0.117 1.00 87.62 197 ASP A O 1
ATOM 1665 N N . ILE A 1 198 ? -9.408 -17.273 -1.716 1.00 85.50 198 ILE A N 1
ATOM 1666 C CA . ILE A 1 198 ? -8.090 -16.802 -1.272 1.00 85.50 198 ILE A CA 1
ATOM 1667 C C . ILE A 1 198 ? -8.222 -15.970 0.004 1.00 85.50 198 ILE A C 1
ATOM 1669 O O . ILE A 1 198 ? -7.537 -16.250 0.991 1.00 85.50 198 ILE A O 1
ATOM 1673 N N . ILE A 1 199 ? -9.128 -14.987 0.021 1.00 80.50 199 ILE A N 1
ATOM 1674 C CA . ILE A 1 199 ? -9.363 -14.145 1.198 1.00 80.50 199 ILE A CA 1
ATOM 1675 C C . ILE A 1 199 ? -9.757 -15.018 2.386 1.00 80.50 199 ILE A C 1
ATOM 1677 O O . ILE A 1 199 ? -9.097 -14.963 3.418 1.00 80.50 199 ILE A O 1
ATOM 1681 N N . GLN A 1 200 ? -10.765 -15.880 2.250 1.00 81.75 200 GLN A N 1
ATO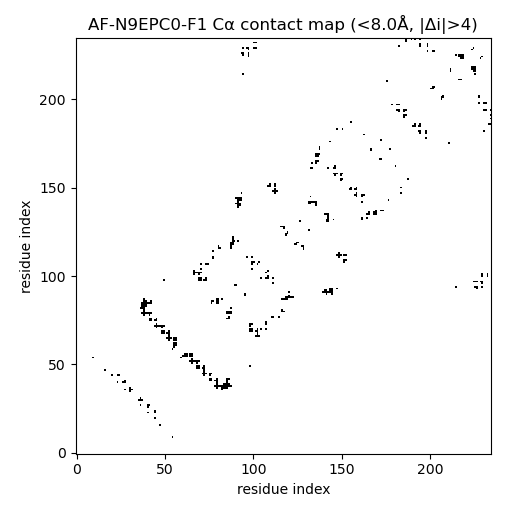M 1682 C CA . GLN A 1 200 ? -11.201 -16.771 3.328 1.00 81.75 200 GLN A CA 1
ATOM 1683 C C . GLN A 1 200 ? -10.066 -17.655 3.849 1.00 81.75 200 GLN A C 1
ATOM 1685 O O . GLN A 1 200 ? -9.997 -17.924 5.049 1.00 81.75 200 GLN A O 1
ATOM 1690 N N . THR A 1 201 ? -9.154 -18.086 2.977 1.00 83.81 201 THR A N 1
ATOM 1691 C CA . THR A 1 201 ? -7.962 -18.830 3.383 1.00 83.81 201 THR A CA 1
ATOM 1692 C C . THR A 1 201 ? -6.994 -17.973 4.192 1.00 83.81 201 THR A C 1
ATOM 1694 O O . THR A 1 201 ? -6.552 -18.427 5.249 1.00 83.81 201 THR A O 1
ATOM 1697 N N . LEU A 1 202 ? -6.734 -16.733 3.776 1.00 77.12 202 LEU A N 1
ATOM 1698 C CA . LEU A 1 202 ? -5.902 -15.781 4.520 1.00 77.12 202 LEU A CA 1
ATOM 1699 C C . LEU A 1 202 ? -6.498 -15.410 5.890 1.00 77.12 202 LEU A C 1
ATOM 1701 O O . LEU A 1 202 ? -5.752 -15.165 6.836 1.00 77.12 202 LEU A O 1
ATOM 1705 N N . LEU A 1 203 ? -7.828 -15.441 6.032 1.00 75.00 203 LEU A N 1
ATOM 1706 C CA . LEU A 1 203 ? -8.525 -15.198 7.302 1.00 75.00 203 LEU A CA 1
ATOM 1707 C C . LEU A 1 203 ? -8.472 -16.398 8.276 1.00 75.00 203 LEU A C 1
ATOM 1709 O O . LEU A 1 203 ? -8.864 -16.261 9.438 1.00 75.00 203 LEU A O 1
ATOM 1713 N N . LYS A 1 204 ? -8.005 -17.590 7.858 1.00 77.62 204 LYS A N 1
ATOM 1714 C CA . LYS A 1 204 ? -7.919 -18.766 8.750 1.00 77.62 204 LYS A CA 1
ATOM 1715 C C . LYS A 1 204 ? -6.887 -18.508 9.860 1.00 77.62 204 LYS A C 1
ATOM 1717 O O . LYS A 1 204 ? -5.745 -18.194 9.536 1.00 77.62 204 LYS A O 1
ATOM 1722 N N . PRO A 1 205 ? -7.184 -18.770 11.151 1.00 71.75 205 PRO A N 1
ATOM 1723 C CA . PRO A 1 205 ? -6.305 -18.389 12.267 1.00 71.75 205 PRO A CA 1
ATOM 1724 C C . PRO A 1 205 ? -4.853 -18.882 12.173 1.00 71.75 205 PRO A C 1
ATOM 1726 O O . PRO A 1 205 ? -3.933 -18.184 12.588 1.00 71.75 205 PRO A O 1
ATOM 1729 N N . LYS A 1 206 ? -4.626 -20.089 11.633 1.00 75.81 206 LYS A N 1
ATOM 1730 C CA . LYS A 1 206 ? -3.271 -20.644 11.450 1.00 75.81 206 LYS A CA 1
ATOM 1731 C C . LYS A 1 206 ? -2.480 -19.916 10.361 1.00 75.81 206 LYS A C 1
ATOM 1733 O O . LYS A 1 206 ? -1.285 -19.714 10.533 1.00 75.81 206 LYS A O 1
ATOM 1738 N N . VAL A 1 207 ? -3.155 -19.559 9.270 1.00 72.62 207 VAL A N 1
ATOM 1739 C CA . VAL A 1 207 ? -2.589 -18.838 8.122 1.00 72.62 207 VAL A CA 1
ATOM 1740 C C . VAL A 1 207 ? -2.337 -17.394 8.544 1.00 72.62 207 VAL A C 1
ATOM 1742 O O . VAL A 1 207 ? -1.200 -16.942 8.518 1.00 72.62 207 VAL A O 1
ATOM 1745 N N . HIS A 1 208 ? -3.359 -16.730 9.087 1.00 65.69 208 HIS A N 1
ATOM 1746 C CA . HIS A 1 208 ? -3.281 -15.377 9.641 1.00 65.69 208 HIS A CA 1
ATOM 1747 C C . HIS A 1 208 ? -2.103 -15.217 10.614 1.00 65.69 208 HIS A C 1
ATOM 1749 O O . HIS A 1 208 ? -1.208 -14.417 10.367 1.00 65.69 208 HIS A O 1
ATOM 1755 N N . LYS A 1 209 ? -1.994 -16.080 11.634 1.00 65.94 209 LYS A N 1
ATOM 1756 C CA . LYS A 1 209 ? -0.877 -16.045 12.596 1.00 65.94 209 LYS A CA 1
ATOM 1757 C C . LYS A 1 209 ? 0.501 -16.251 11.951 1.00 65.94 209 LYS A C 1
ATOM 1759 O O . LYS A 1 209 ? 1.491 -15.725 12.454 1.00 65.94 209 LYS A O 1
ATOM 1764 N N . ALA A 1 210 ? 0.593 -17.051 10.888 1.00 68.62 210 ALA A N 1
ATOM 1765 C CA . ALA A 1 210 ? 1.859 -17.316 10.211 1.00 68.62 210 ALA A CA 1
ATOM 1766 C C . ALA A 1 210 ? 2.349 -16.110 9.401 1.00 68.62 210 ALA A C 1
ATOM 1768 O O . ALA A 1 210 ? 3.563 -15.928 9.304 1.00 68.62 210 ALA A O 1
ATOM 1769 N N . TYR A 1 211 ? 1.425 -15.302 8.875 1.00 63.31 211 TYR A N 1
ATOM 1770 C CA . TYR A 1 211 ? 1.725 -14.173 7.997 1.00 63.31 211 TYR A CA 1
ATOM 1771 C C . TYR A 1 211 ? 1.661 -12.808 8.683 1.00 63.31 211 TYR A C 1
ATOM 1773 O O . TYR A 1 211 ? 2.301 -11.885 8.202 1.00 63.31 211 TYR A O 1
ATOM 1781 N N . ASN A 1 212 ? 1.024 -12.669 9.850 1.00 56.78 212 ASN A N 1
ATOM 1782 C CA . ASN A 1 212 ? 1.053 -11.409 10.609 1.00 56.78 212 ASN A CA 1
ATOM 1783 C C . ASN A 1 212 ? 2.469 -10.946 10.978 1.00 56.78 212 ASN A C 1
ATOM 1785 O O . ASN A 1 212 ? 2.703 -9.762 11.144 1.00 56.78 212 ASN A O 1
ATOM 1789 N N . LYS A 1 213 ? 3.445 -11.856 11.079 1.00 55.16 213 LYS A N 1
ATOM 1790 C CA . LYS A 1 213 ? 4.853 -11.479 11.305 1.00 55.16 213 LYS A CA 1
ATOM 1791 C C . LYS A 1 213 ? 5.469 -10.694 10.135 1.00 55.16 213 LYS A C 1
ATOM 1793 O O . LYS A 1 213 ? 6.461 -10.006 10.337 1.00 55.16 213 LYS A O 1
ATOM 1798 N N . ASP A 1 214 ? 4.912 -10.851 8.934 1.00 51.75 214 ASP A N 1
ATOM 1799 C CA . ASP A 1 214 ? 5.353 -10.188 7.705 1.00 51.75 214 ASP A CA 1
ATOM 1800 C C . ASP A 1 214 ? 4.560 -8.888 7.455 1.00 51.75 214 ASP A C 1
ATOM 1802 O O . ASP A 1 214 ? 4.837 -8.174 6.496 1.00 51.75 214 ASP A O 1
ATOM 1806 N N . PHE A 1 215 ? 3.592 -8.569 8.323 1.00 52.25 215 PHE A N 1
ATOM 1807 C CA . PHE A 1 215 ? 2.700 -7.422 8.208 1.00 52.25 215 PHE A CA 1
ATOM 1808 C C . PHE A 1 215 ? 2.721 -6.666 9.536 1.00 52.25 215 PHE A C 1
ATOM 1810 O O . PHE A 1 215 ? 2.096 -7.087 10.502 1.00 52.25 215 PHE A O 1
ATOM 1817 N N . GLY A 1 216 ? 3.454 -5.552 9.604 1.00 44.66 216 GLY A N 1
ATOM 1818 C CA . GLY A 1 216 ? 3.648 -4.764 10.833 1.00 44.66 216 GLY A CA 1
ATOM 1819 C C . GLY A 1 216 ? 2.372 -4.185 11.468 1.00 44.66 216 GLY A C 1
ATOM 1820 O O . GLY A 1 216 ? 2.462 -3.470 12.462 1.00 44.66 216 GLY A O 1
ATOM 1821 N N . GLU A 1 217 ? 1.195 -4.498 10.924 1.00 47.97 217 GLU A N 1
ATOM 1822 C CA . GLU A 1 217 ? -0.107 -3.998 11.336 1.00 47.97 217 GLU A CA 1
ATOM 1823 C C . GLU A 1 217 ? -1.114 -5.162 11.464 1.00 47.97 217 GLU A C 1
ATOM 1825 O O . GLU A 1 217 ? -1.557 -5.751 10.477 1.00 47.97 217 GLU A O 1
ATOM 1830 N N . GLU A 1 218 ? -1.472 -5.521 12.703 1.00 41.22 218 GLU A N 1
ATOM 1831 C CA . GLU A 1 218 ? -2.567 -6.451 13.015 1.00 41.22 218 GLU A CA 1
ATOM 1832 C C . GLU A 1 218 ? -3.796 -5.680 13.490 1.00 41.22 218 GLU A C 1
ATOM 1834 O O . GLU A 1 218 ? -3.728 -5.042 14.541 1.00 41.22 218 GLU A O 1
ATOM 1839 N N . PHE A 1 219 ?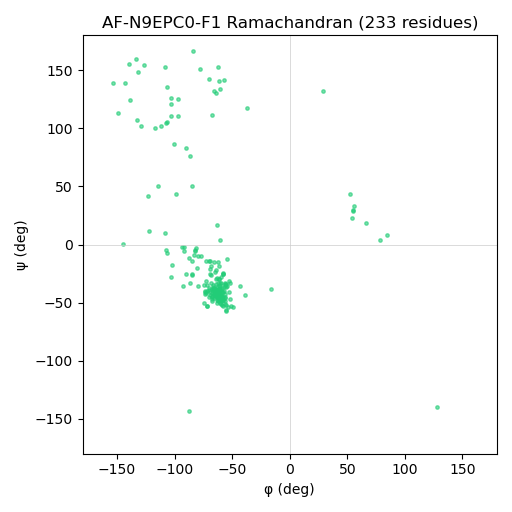 -4.948 -5.803 12.814 1.00 47.88 219 PHE A N 1
ATOM 1840 C CA . PHE A 1 219 ? -6.196 -5.242 13.349 1.00 47.88 219 PHE A CA 1
ATOM 1841 C C . PHE A 1 219 ? -7.433 -6.106 13.061 1.00 47.88 219 PHE A C 1
ATOM 1843 O O . PHE A 1 219 ? -7.604 -6.673 11.984 1.00 47.88 219 PHE A O 1
ATOM 1850 N N . SER A 1 220 ? -8.302 -6.210 14.075 1.00 37.22 220 SER A N 1
ATOM 1851 C CA . SER A 1 220 ? -9.507 -7.049 14.101 1.00 37.22 220 SER A CA 1
ATOM 1852 C C . SER A 1 220 ? -10.790 -6.219 13.960 1.00 37.22 220 SER A C 1
ATOM 1854 O O . SER A 1 220 ? -10.961 -5.255 14.708 1.00 37.22 220 SER A O 1
ATOM 1856 N N . GLY A 1 221 ? -11.746 -6.651 13.130 1.00 49.16 221 GLY A N 1
ATOM 1857 C CA . GLY A 1 221 ? -13.103 -6.078 13.068 1.00 49.16 221 GLY A CA 1
ATOM 1858 C C . GLY A 1 221 ? -13.533 -5.687 11.654 1.00 49.16 221 GLY A C 1
ATOM 1859 O O . GLY A 1 221 ? -13.261 -6.424 10.721 1.00 49.16 221 GLY A O 1
ATOM 1860 N N . GLU A 1 222 ? -14.218 -4.554 11.473 1.00 39.62 222 GLU A N 1
ATOM 1861 C CA . GLU A 1 222 ? -14.562 -4.024 10.133 1.00 39.62 222 GLU A CA 1
ATOM 1862 C C . GLU A 1 222 ? -13.382 -3.297 9.463 1.00 39.62 222 GLU A C 1
ATOM 1864 O O . GLU A 1 222 ? -13.431 -2.977 8.278 1.00 39.62 222 GLU A O 1
ATOM 1869 N N . ILE A 1 223 ? -12.305 -3.061 10.215 1.00 45.31 223 ILE A N 1
ATOM 1870 C CA . ILE A 1 223 ? -11.036 -2.541 9.720 1.00 45.31 223 ILE A CA 1
ATOM 1871 C C . ILE A 1 223 ? -10.013 -3.655 9.835 1.00 45.31 223 ILE A C 1
ATOM 1873 O O . ILE A 1 223 ? -9.497 -3.933 10.915 1.00 45.31 223 ILE A O 1
ATOM 1877 N N . TRP A 1 224 ? -9.730 -4.290 8.709 1.00 50.06 224 TRP A N 1
ATOM 1878 C CA . TRP A 1 224 ? -8.517 -5.075 8.565 1.00 50.06 224 TRP A CA 1
ATOM 1879 C C . TRP A 1 224 ? -7.576 -4.204 7.736 1.00 50.06 224 TRP A C 1
ATOM 1881 O O . TRP A 1 224 ? -7.826 -4.003 6.552 1.00 50.06 224 TRP A O 1
ATOM 1891 N N . SER A 1 225 ? -6.494 -3.685 8.314 1.00 46.31 225 SER A N 1
ATOM 1892 C CA . SER A 1 225 ? -5.357 -3.196 7.517 1.00 46.31 225 SER A CA 1
ATOM 1893 C C . SER A 1 225 ? -4.425 -4.366 7.190 1.00 46.31 225 SER A C 1
ATOM 1895 O O . SER A 1 225 ? -3.225 -4.340 7.416 1.00 46.31 225 SER A O 1
ATOM 1897 N N . HIS A 1 226 ? -5.007 -5.446 6.673 1.00 56.31 226 HIS A N 1
ATOM 1898 C CA . HIS A 1 226 ? -4.257 -6.607 6.219 1.00 56.31 226 HIS A CA 1
ATOM 1899 C C . HIS A 1 226 ? -4.298 -6.672 4.687 1.00 56.31 226 HIS A C 1
ATOM 1901 O O . HIS A 1 226 ? -5.289 -6.270 4.072 1.00 56.31 226 HIS A O 1
ATOM 1907 N N . HIS A 1 227 ? -3.270 -7.271 4.078 1.00 59.22 227 HIS A N 1
ATOM 1908 C CA . HIS A 1 227 ? -3.219 -7.610 2.646 1.00 59.22 227 HIS A CA 1
ATOM 1909 C C . HIS A 1 227 ? -4.557 -8.126 2.053 1.00 59.22 227 HIS A C 1
ATOM 1911 O O . HIS A 1 227 ? -4.954 -7.646 0.992 1.00 59.22 227 HIS A O 1
ATOM 1917 N N . PRO A 1 228 ? -5.326 -9.017 2.723 1.00 57.78 228 PRO A N 1
ATOM 1918 C CA . PRO A 1 228 ? -6.641 -9.463 2.256 1.00 57.78 228 PRO A CA 1
ATOM 1919 C C . PRO A 1 228 ? -7.664 -8.352 2.008 1.00 57.78 228 PRO A C 1
ATOM 1921 O O . PRO A 1 228 ? -8.483 -8.490 1.107 1.00 57.78 228 PRO A O 1
ATOM 1924 N N . VAL A 1 229 ? -7.643 -7.259 2.777 1.00 60.91 229 VAL A N 1
ATOM 1925 C CA . VAL A 1 229 ? -8.596 -6.151 2.598 1.00 60.91 229 VAL A CA 1
ATOM 1926 C C . VAL A 1 229 ? -8.156 -5.154 1.539 1.00 60.91 229 VAL A C 1
ATOM 1928 O O . VAL A 1 229 ? -8.998 -4.553 0.876 1.00 60.91 229 VAL A O 1
ATOM 1931 N N . MET A 1 230 ? -6.854 -5.048 1.284 1.00 70.75 230 MET A N 1
ATOM 1932 C CA . MET A 1 230 ? -6.402 -4.458 0.030 1.00 70.75 230 MET A CA 1
ATOM 1933 C C . MET A 1 230 ? -6.981 -5.248 -1.152 1.00 70.75 230 MET A C 1
ATOM 1935 O O . MET A 1 230 ? -7.574 -4.663 -2.050 1.00 70.75 230 MET A O 1
ATOM 1939 N N . PHE A 1 231 ? -6.891 -6.580 -1.119 1.00 68.88 231 PHE A N 1
ATOM 1940 C CA . PHE A 1 231 ? -7.388 -7.438 -2.197 1.00 68.88 231 PHE A CA 1
ATOM 1941 C C . PHE A 1 231 ? -8.906 -7.381 -2.392 1.00 68.88 231 PHE A C 1
ATOM 1943 O O . PHE A 1 231 ? -9.351 -7.346 -3.535 1.00 68.88 231 PHE A O 1
ATOM 1950 N N . THR A 1 232 ? -9.709 -7.310 -1.323 1.00 66.88 232 THR A N 1
ATOM 1951 C CA . THR A 1 232 ? -11.171 -7.150 -1.462 1.00 66.88 232 THR A CA 1
ATOM 1952 C C . THR A 1 232 ? -11.561 -5.853 -2.158 1.00 66.88 232 THR A C 1
ATOM 1954 O O . THR A 1 232 ? -12.608 -5.807 -2.789 1.00 66.88 232 THR A O 1
ATOM 1957 N N . LYS A 1 233 ? -10.756 -4.795 -2.023 1.00 71.81 233 LYS A N 1
ATOM 1958 C CA . LYS A 1 233 ? -11.004 -3.492 -2.649 1.00 71.81 233 LYS A CA 1
ATOM 1959 C C . LYS A 1 233 ? -10.586 -3.424 -4.115 1.00 71.81 233 LYS A C 1
ATOM 1961 O O . LYS A 1 233 ? -11.049 -2.537 -4.822 1.00 71.81 233 LYS A O 1
ATOM 1966 N N . LEU A 1 234 ? -9.712 -4.328 -4.550 1.00 61.09 234 LEU A N 1
ATOM 1967 C CA . LEU A 1 234 ? -9.279 -4.438 -5.944 1.00 61.09 234 LEU A CA 1
ATOM 1968 C C . LEU A 1 234 ? -10.228 -5.286 -6.807 1.00 61.09 234 LEU A C 1
ATOM 1970 O O . LEU A 1 234 ? -10.098 -5.267 -8.029 1.00 61.09 234 LEU A O 1
ATOM 1974 N N . ALA A 1 235 ? -11.126 -6.043 -6.172 1.00 58.19 235 ALA A N 1
ATOM 1975 C CA . ALA A 1 235 ? -12.062 -6.989 -6.780 1.00 58.19 235 ALA A CA 1
ATOM 1976 C C . ALA A 1 235 ? -13.455 -6.384 -6.993 1.00 58.19 235 ALA A C 1
ATOM 1978 O O . ALA A 1 235 ? -14.079 -6.704 -8.030 1.00 58.19 235 ALA A O 1
#

Secondary structure (DSSP, 8-state):
-HHHHHHHHHHHHHHHHHHHHHHHHHHHHHHHHTT---HHHHHHHHHHHHHHHHHHHHHH--HHHHHHHHHHHHHHHHHHTTSTTSGGGTTTSGGGGHHHHHTT-HHHHHHHHT------TTS---S-HHHHTT--BTTBTHHHHHHHHHHHTT-HHHHHHHHHHHHHH-SS--HHHHHHHHHHHHHHHT-HHHHHHHHHHHTSHHHHHHHGGGSS----SS---SHHHHHHHH-

Organism: NCBI:txid981324

Nearest PDB structures (foldseek):
  4p3g-assembly1_D  TM=1.929E-01  e=4.961E+00  Thermochaetoides thermophila DSM 1495

Radius of gyration: 18.39 Å; Cα contacts (8 Å, |Δi|>4): 276; chains: 1; bounding box: 40×50×48 Å